Protein AF-A0A1X7SZK0-F1 (afdb_monomer)

Structure (mmCIF, N/CA/C/O backbone):
data_AF-A0A1X7SZK0-F1
#
_entry.id   AF-A0A1X7SZK0-F1
#
loop_
_atom_site.group_PDB
_atom_site.id
_atom_site.type_symbol
_atom_site.label_atom_id
_atom_site.label_alt_id
_atom_site.label_comp_id
_atom_site.label_asym_id
_atom_site.label_entity_id
_atom_site.label_seq_id
_atom_site.pdbx_PDB_ins_code
_atom_site.Cartn_x
_atom_site.Cartn_y
_atom_site.Cartn_z
_atom_site.occupancy
_atom_site.B_iso_or_equiv
_atom_site.auth_seq_id
_atom_site.auth_comp_id
_atom_site.auth_asym_id
_atom_site.auth_atom_id
_atom_site.pdbx_PDB_model_num
ATOM 1 N N . MET A 1 1 ? 39.612 -9.000 -29.565 1.00 43.84 1 MET A N 1
ATOM 2 C CA . MET A 1 1 ? 38.252 -8.490 -29.862 1.00 43.84 1 MET A CA 1
ATOM 3 C C . MET A 1 1 ? 37.225 -8.809 -28.772 1.00 43.84 1 MET A C 1
ATOM 5 O O . MET A 1 1 ? 36.472 -7.911 -28.430 1.00 43.84 1 MET A O 1
ATOM 9 N N . ASN A 1 2 ? 37.227 -9.992 -28.139 1.00 42.56 2 ASN A N 1
ATOM 10 C CA . ASN A 1 2 ? 36.187 -10.359 -27.153 1.00 42.56 2 ASN A CA 1
ATOM 11 C C . ASN A 1 2 ? 36.147 -9.523 -25.854 1.00 42.56 2 ASN A C 1
ATOM 13 O O . ASN A 1 2 ? 35.066 -9.310 -25.315 1.00 42.56 2 ASN A O 1
ATOM 17 N N . ASN A 1 3 ? 37.269 -8.968 -25.380 1.00 38.50 3 ASN A N 1
ATOM 18 C CA . ASN A 1 3 ? 37.259 -8.130 -24.168 1.00 38.50 3 ASN A CA 1
ATOM 19 C C . ASN A 1 3 ? 36.761 -6.692 -24.410 1.00 38.50 3 ASN A C 1
ATOM 21 O O . ASN A 1 3 ? 36.235 -6.075 -23.490 1.00 38.50 3 ASN A O 1
ATOM 25 N N . ILE A 1 4 ? 36.859 -6.174 -25.640 1.00 41.62 4 ILE A N 1
ATOM 26 C CA . ILE A 1 4 ? 36.354 -4.833 -25.991 1.00 41.62 4 ILE A CA 1
ATOM 27 C C . ILE A 1 4 ? 34.830 -4.857 -26.136 1.00 41.62 4 ILE A C 1
ATOM 29 O O . ILE A 1 4 ? 34.168 -3.949 -25.647 1.00 41.62 4 ILE A O 1
ATOM 33 N N . VAL A 1 5 ? 34.261 -5.931 -26.696 1.00 46.47 5 VAL A N 1
ATOM 34 C CA . VAL A 1 5 ? 32.801 -6.114 -26.786 1.00 46.47 5 VAL A CA 1
ATOM 35 C C . VAL A 1 5 ? 32.176 -6.211 -25.388 1.00 46.47 5 VAL A C 1
ATOM 37 O O . VAL A 1 5 ? 31.172 -5.564 -25.120 1.00 46.47 5 VAL A O 1
ATOM 40 N N . ILE A 1 6 ? 32.804 -6.926 -24.449 1.00 46.25 6 ILE A N 1
ATOM 41 C CA . ILE A 1 6 ? 32.294 -7.067 -23.071 1.00 46.25 6 ILE A CA 1
ATOM 42 C C . ILE A 1 6 ? 32.422 -5.760 -22.263 1.00 46.25 6 ILE A C 1
ATOM 44 O O . ILE A 1 6 ? 31.526 -5.424 -21.485 1.00 46.25 6 ILE A O 1
ATOM 48 N N . ILE A 1 7 ? 33.503 -4.992 -22.454 1.00 46.44 7 ILE A N 1
ATOM 49 C CA . ILE A 1 7 ? 33.676 -3.680 -21.807 1.00 46.44 7 ILE A CA 1
ATOM 50 C C . ILE A 1 7 ? 32.723 -2.639 -22.420 1.00 46.44 7 ILE A C 1
ATOM 52 O O . ILE A 1 7 ? 32.120 -1.864 -21.675 1.00 46.44 7 ILE A O 1
ATOM 56 N N . MET A 1 8 ? 32.494 -2.673 -23.739 1.00 48.16 8 MET A N 1
ATOM 57 C CA . MET A 1 8 ? 31.491 -1.826 -24.390 1.00 48.16 8 MET A CA 1
ATOM 58 C C . MET A 1 8 ? 30.078 -2.164 -23.939 1.00 48.16 8 MET A C 1
ATOM 60 O O . MET A 1 8 ? 29.334 -1.235 -23.682 1.00 48.16 8 MET A O 1
ATOM 64 N N . VAL A 1 9 ? 29.712 -3.433 -23.737 1.00 50.28 9 VAL A N 1
ATOM 65 C CA . VAL A 1 9 ? 28.389 -3.807 -23.200 1.00 50.28 9 VAL A CA 1
ATOM 66 C C . VAL A 1 9 ? 28.150 -3.181 -21.817 1.00 50.28 9 VAL A C 1
ATOM 68 O O . VAL A 1 9 ? 27.047 -2.732 -21.532 1.00 50.28 9 VAL A O 1
ATOM 71 N N . ARG A 1 10 ? 29.174 -3.037 -20.963 1.00 50.94 10 ARG A N 1
ATOM 72 C CA . ARG A 1 10 ? 29.026 -2.337 -19.670 1.00 50.94 10 ARG A CA 1
ATOM 73 C C . ARG A 1 10 ? 28.923 -0.810 -19.790 1.00 50.94 10 ARG A C 1
ATOM 75 O O . ARG A 1 10 ? 28.189 -0.211 -19.010 1.00 50.94 10 ARG A O 1
ATOM 82 N N . LEU A 1 11 ? 29.611 -0.185 -20.748 1.00 49.78 11 LEU A N 1
ATOM 83 C CA . LEU A 1 11 ? 29.488 1.256 -21.034 1.00 49.78 11 LEU A CA 1
ATOM 84 C C . LEU A 1 11 ? 28.190 1.606 -21.791 1.00 49.78 11 LEU A C 1
ATOM 86 O O . LEU A 1 11 ? 27.591 2.649 -21.538 1.00 49.78 11 LEU A O 1
ATOM 90 N N . PHE A 1 12 ? 27.717 0.699 -22.647 1.00 56.84 12 PHE A N 1
ATOM 91 C CA . PHE A 1 12 ? 26.496 0.772 -23.458 1.00 56.84 12 PHE A CA 1
ATOM 92 C C . PHE A 1 12 ? 25.252 1.033 -22.605 1.00 56.84 12 PHE A C 1
ATOM 94 O O . PHE A 1 12 ? 24.407 1.837 -22.981 1.00 56.84 12 PHE A O 1
ATOM 101 N N . PHE A 1 13 ? 25.169 0.425 -21.417 1.00 57.31 13 PHE A N 1
ATOM 102 C CA . PHE A 1 13 ? 24.015 0.575 -20.524 1.00 57.31 13 PHE A CA 1
ATOM 103 C C . PHE A 1 13 ? 24.055 1.832 -19.640 1.00 57.31 13 PHE A C 1
ATOM 105 O O . PHE A 1 13 ? 23.016 2.257 -19.136 1.00 57.31 13 PHE A O 1
ATOM 112 N N . ILE A 1 14 ? 25.227 2.458 -19.471 1.00 54.12 14 ILE A N 1
ATOM 113 C CA . I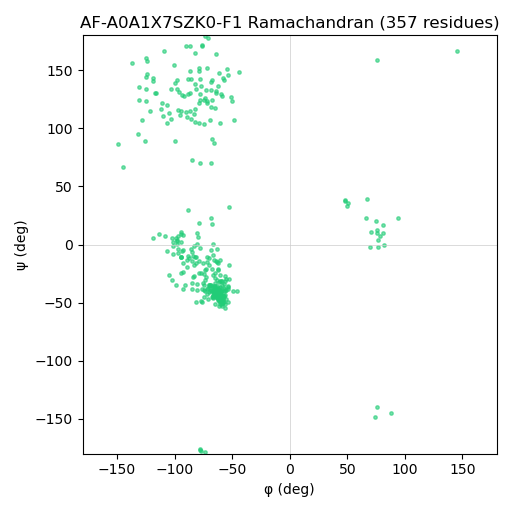LE A 1 14 ? 25.381 3.716 -18.716 1.00 54.12 14 ILE A CA 1
ATOM 114 C C . ILE A 1 14 ? 25.046 4.931 -19.602 1.00 54.12 14 ILE A C 1
ATOM 116 O O . ILE A 1 14 ? 24.571 5.944 -19.094 1.00 54.12 14 ILE A O 1
ATOM 120 N N . LEU A 1 15 ? 25.214 4.812 -20.925 1.00 55.25 15 LEU A N 1
ATOM 121 C CA . LEU A 1 15 ? 25.072 5.905 -21.899 1.00 55.25 15 LEU A CA 1
ATOM 122 C C . LEU A 1 15 ? 23.684 6.019 -22.561 1.00 55.25 15 LEU A C 1
ATOM 124 O O . LEU A 1 15 ? 23.517 6.802 -23.492 1.00 55.25 15 LEU A O 1
ATOM 128 N N . LEU A 1 16 ? 22.663 5.298 -22.080 1.00 62.22 16 LEU A N 1
ATOM 129 C CA . LEU A 1 16 ? 21.306 5.262 -22.668 1.00 62.22 16 LEU A CA 1
ATOM 130 C C . LEU A 1 16 ? 20.498 6.575 -22.567 1.00 62.22 16 LEU A C 1
ATOM 132 O O . LEU A 1 16 ? 19.278 6.564 -22.724 1.00 62.22 16 LEU A O 1
ATOM 136 N N . LEU A 1 17 ? 21.157 7.704 -22.312 1.00 61.31 17 LEU A N 1
ATOM 137 C CA . LEU A 1 17 ? 20.557 9.037 -22.331 1.00 61.31 17 LEU A CA 1
ATOM 138 C C . LEU A 1 17 ? 20.617 9.697 -23.720 1.00 61.31 17 LEU A C 1
ATOM 140 O O . LEU A 1 17 ? 19.905 10.671 -23.934 1.00 61.31 17 LEU A O 1
ATOM 144 N N . ASP A 1 18 ? 21.412 9.172 -24.665 1.00 77.88 18 ASP A N 1
ATOM 145 C CA . ASP A 1 18 ? 21.551 9.754 -26.008 1.00 77.88 18 ASP A CA 1
ATOM 146 C C . ASP A 1 18 ? 21.159 8.767 -27.123 1.00 77.88 18 ASP A C 1
ATOM 148 O O . ASP A 1 18 ? 21.811 7.747 -27.369 1.00 77.88 18 ASP A O 1
ATOM 152 N N . THR A 1 19 ? 20.092 9.110 -27.845 1.00 82.12 19 THR A N 1
ATOM 153 C CA . THR A 1 19 ? 19.578 8.354 -28.992 1.00 82.12 19 THR A CA 1
ATOM 154 C C . THR A 1 19 ? 20.593 8.246 -30.133 1.00 82.12 19 THR A C 1
ATOM 156 O O . THR A 1 19 ? 20.612 7.232 -30.830 1.00 82.12 19 THR A O 1
ATOM 159 N N . ASN A 1 20 ? 21.456 9.246 -30.334 1.00 84.50 20 ASN A N 1
ATOM 160 C CA . ASN A 1 20 ? 22.466 9.230 -31.394 1.00 84.50 20 ASN A CA 1
ATOM 161 C C . ASN A 1 20 ? 23.561 8.206 -31.107 1.00 84.50 20 ASN A C 1
ATOM 163 O O . ASN A 1 20 ? 23.958 7.466 -32.005 1.00 84.50 20 ASN A O 1
ATOM 167 N N . VAL A 1 21 ? 23.987 8.107 -29.846 1.00 81.69 21 VAL A N 1
ATOM 168 C CA . VAL A 1 21 ? 24.950 7.088 -29.409 1.00 81.69 21 VAL A CA 1
ATOM 169 C C . VAL A 1 21 ? 24.366 5.694 -29.623 1.00 81.69 21 VAL A C 1
ATOM 171 O O . VAL A 1 21 ? 25.022 4.834 -30.206 1.00 81.69 21 VAL A O 1
ATOM 174 N N . VAL A 1 22 ? 23.106 5.476 -29.235 1.00 80.88 22 VAL A N 1
ATOM 175 C CA . VAL A 1 22 ? 22.431 4.186 -29.452 1.00 80.88 22 VAL A CA 1
ATOM 176 C C . VAL A 1 22 ? 22.326 3.849 -30.943 1.00 80.88 22 VAL A C 1
ATOM 178 O O . VAL A 1 22 ? 22.648 2.729 -31.335 1.00 80.88 22 VAL A O 1
ATOM 181 N N . LYS A 1 23 ? 21.935 4.809 -31.792 1.00 84.62 23 LYS A N 1
ATOM 182 C CA . LYS A 1 23 ? 21.874 4.627 -33.253 1.00 84.62 23 LYS A CA 1
ATOM 183 C C . LYS A 1 23 ? 23.231 4.257 -33.845 1.00 84.62 23 LYS A C 1
ATOM 185 O O . LYS A 1 23 ? 23.304 3.296 -34.603 1.00 84.62 23 LYS A O 1
ATOM 190 N N . TYR A 1 24 ? 24.286 4.979 -33.474 1.00 82.88 24 TYR A N 1
ATOM 191 C CA . TYR A 1 24 ? 25.647 4.720 -33.942 1.00 82.88 24 TYR A CA 1
ATOM 192 C C . TYR A 1 24 ? 26.113 3.310 -33.559 1.00 82.88 24 TYR A C 1
ATOM 194 O O . TYR A 1 24 ? 26.588 2.555 -34.400 1.00 82.88 24 TYR A O 1
ATOM 202 N N . LEU A 1 25 ? 25.904 2.905 -32.304 1.00 78.50 25 LEU A N 1
ATOM 203 C CA . LEU A 1 25 ? 26.327 1.585 -31.826 1.00 78.50 25 LEU A CA 1
ATOM 204 C C . LEU A 1 25 ? 25.588 0.436 -32.526 1.00 78.50 25 LEU A C 1
ATOM 206 O O . LEU A 1 25 ? 26.167 -0.628 -32.749 1.00 78.50 25 LEU A O 1
ATOM 210 N N . ILE A 1 26 ? 24.322 0.643 -32.885 1.00 80.38 26 ILE A N 1
ATOM 211 C CA . ILE A 1 26 ? 23.526 -0.366 -33.589 1.00 80.38 26 ILE A CA 1
ATOM 212 C C . ILE A 1 26 ? 23.906 -0.424 -35.071 1.00 80.38 26 ILE A C 1
ATOM 214 O O . ILE A 1 26 ? 24.159 -1.512 -35.578 1.00 80.38 26 ILE A O 1
ATOM 218 N N . ASN A 1 27 ? 23.971 0.727 -35.743 1.00 83.00 27 ASN A N 1
ATOM 219 C CA . ASN A 1 27 ? 24.100 0.790 -37.200 1.00 83.00 27 ASN A CA 1
ATOM 220 C C . ASN A 1 27 ? 25.555 0.692 -37.678 1.00 83.00 27 ASN A C 1
ATOM 222 O O . ASN A 1 27 ? 25.818 0.044 -38.683 1.00 83.00 27 ASN A O 1
ATOM 226 N N . GLU A 1 28 ? 26.495 1.311 -36.959 1.00 84.06 28 GLU A N 1
ATOM 227 C CA . GLU A 1 28 ? 27.907 1.382 -37.363 1.00 84.06 28 GLU A CA 1
ATOM 228 C C . GLU A 1 28 ? 28.760 0.322 -36.654 1.00 84.06 28 GLU A C 1
ATOM 230 O O . GLU A 1 28 ? 29.701 -0.219 -37.230 1.00 84.06 28 GLU A O 1
ATOM 235 N N . CYS A 1 29 ? 28.447 -0.002 -35.392 1.00 78.44 29 CYS A N 1
ATOM 236 C CA . CYS A 1 29 ? 29.220 -0.974 -34.606 1.00 78.44 29 CYS A CA 1
ATOM 237 C C . CYS A 1 29 ? 28.619 -2.391 -34.579 1.00 78.44 29 CYS A C 1
ATOM 239 O O . CYS A 1 29 ? 29.195 -3.261 -33.924 1.00 78.44 29 CYS A O 1
ATOM 241 N N . ASN A 1 30 ? 27.482 -2.640 -35.244 1.00 76.75 30 ASN A N 1
ATOM 242 C CA . ASN A 1 30 ? 26.781 -3.935 -35.275 1.00 76.75 30 ASN A CA 1
ATOM 243 C C . ASN A 1 30 ? 26.587 -4.577 -33.884 1.00 76.75 30 ASN A C 1
ATOM 245 O O . ASN A 1 30 ? 26.721 -5.792 -33.706 1.00 76.75 30 ASN A O 1
ATOM 249 N N . CYS A 1 31 ? 26.301 -3.762 -32.864 1.00 75.31 31 CYS A N 1
ATOM 250 C CA . CYS A 1 31 ? 26.103 -4.253 -31.502 1.00 75.31 31 CYS A CA 1
ATOM 251 C C . CYS A 1 31 ? 24.814 -5.085 -31.383 1.00 75.31 31 CYS A C 1
ATOM 253 O O . CYS A 1 31 ? 23.739 -4.660 -31.807 1.00 75.31 31 CYS A O 1
ATOM 255 N N . ASN A 1 32 ? 24.897 -6.256 -30.740 1.00 76.81 32 ASN A N 1
ATOM 256 C CA . ASN A 1 32 ? 23.732 -7.116 -30.526 1.00 76.81 32 ASN A CA 1
ATOM 257 C C . ASN A 1 32 ? 22.812 -6.557 -29.425 1.00 76.81 32 ASN A C 1
ATOM 259 O O . ASN A 1 32 ? 23.063 -6.720 -28.226 1.00 76.81 32 ASN A O 1
ATOM 263 N N . ILE A 1 33 ? 21.700 -5.961 -29.853 1.00 77.69 33 ILE A N 1
ATOM 264 C CA . ILE A 1 33 ? 20.679 -5.361 -28.986 1.00 77.69 33 ILE A CA 1
ATOM 265 C C . ILE A 1 33 ? 19.864 -6.381 -28.179 1.00 77.69 33 ILE A C 1
ATOM 267 O O . ILE A 1 33 ? 19.234 -6.005 -27.192 1.00 77.69 33 ILE A O 1
ATOM 271 N N . MET A 1 34 ? 19.870 -7.661 -28.562 1.00 78.56 34 MET A N 1
ATOM 272 C CA . MET A 1 34 ? 19.104 -8.726 -27.894 1.00 78.56 34 MET A CA 1
ATOM 273 C C . MET A 1 34 ? 19.823 -9.300 -26.666 1.00 78.56 34 MET A C 1
ATOM 275 O O . MET A 1 34 ? 19.306 -10.190 -25.994 1.00 78.56 34 MET A O 1
ATOM 279 N N . THR A 1 35 ? 21.026 -8.808 -26.365 1.00 81.12 35 THR A N 1
ATOM 280 C CA . THR A 1 35 ? 21.772 -9.214 -25.174 1.00 81.12 35 THR A CA 1
ATOM 281 C C . THR A 1 35 ? 21.140 -8.656 -23.896 1.00 81.12 35 THR A C 1
ATOM 283 O O . THR A 1 35 ? 20.499 -7.602 -23.891 1.00 81.12 35 THR A O 1
ATOM 286 N N . CYS A 1 36 ? 21.327 -9.378 -22.792 1.00 84.88 36 CYS A N 1
ATOM 287 C CA . CYS A 1 36 ? 20.921 -8.946 -21.461 1.00 84.88 36 CYS A CA 1
ATOM 288 C C . CYS A 1 36 ? 22.109 -8.952 -20.493 1.00 84.88 36 CYS A C 1
ATOM 290 O O . CYS A 1 36 ? 23.120 -9.622 -20.722 1.00 84.88 36 CYS A O 1
ATOM 292 N N . ASP A 1 37 ? 22.000 -8.172 -19.418 1.00 84.25 37 ASP A N 1
ATOM 293 C CA . ASP A 1 37 ? 22.976 -8.189 -18.330 1.00 84.25 37 ASP A CA 1
ATOM 294 C C . ASP A 1 37 ? 22.850 -9.466 -17.465 1.00 84.25 37 ASP A C 1
ATOM 296 O O . ASP A 1 37 ? 21.978 -10.313 -17.659 1.00 84.25 37 ASP A O 1
ATOM 300 N N . LYS A 1 38 ? 23.699 -9.593 -16.437 1.00 87.62 38 LYS A N 1
ATOM 301 C CA . LYS A 1 38 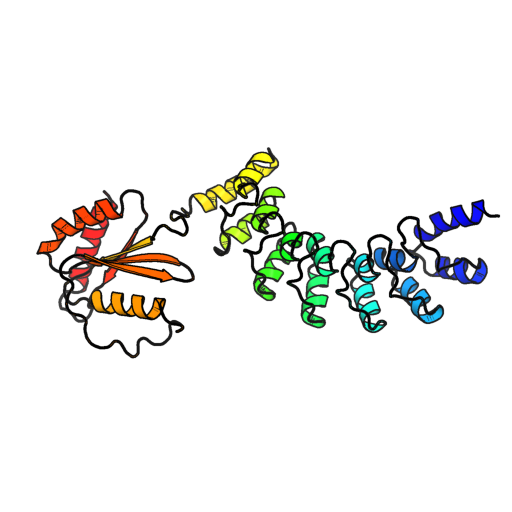? 23.647 -10.714 -15.473 1.00 87.62 38 LYS A CA 1
ATOM 302 C C . LYS A 1 38 ? 22.331 -10.819 -14.680 1.00 87.62 38 LYS A C 1
ATOM 304 O O . LYS A 1 38 ? 22.103 -11.822 -14.010 1.00 87.62 38 LYS A O 1
ATOM 309 N N . TYR A 1 39 ? 21.496 -9.785 -14.711 1.00 88.25 39 TYR A N 1
ATOM 310 C CA . TYR A 1 39 ? 20.187 -9.733 -14.069 1.00 88.25 39 TYR A CA 1
ATOM 311 C C . TYR A 1 39 ? 19.045 -9.945 -15.077 1.00 88.25 39 TYR A C 1
ATOM 313 O O . TYR A 1 39 ? 17.880 -9.845 -14.697 1.00 88.25 39 TYR A O 1
ATOM 321 N N . GLY A 1 40 ? 19.351 -10.248 -16.343 1.00 90.44 40 GLY A N 1
ATOM 322 C CA . GLY A 1 40 ? 18.367 -10.423 -17.409 1.00 90.44 40 GLY A CA 1
ATOM 323 C C . GLY A 1 40 ? 17.776 -9.108 -17.928 1.00 90.44 40 GLY A C 1
ATOM 324 O O . GLY A 1 40 ? 16.808 -9.133 -18.682 1.00 90.44 40 GLY A O 1
ATOM 325 N N . ASN A 1 41 ? 18.318 -7.948 -17.545 1.00 89.12 41 ASN A N 1
ATOM 326 C CA . ASN A 1 41 ? 17.864 -6.664 -18.070 1.00 89.12 41 ASN A CA 1
ATOM 327 C C . ASN A 1 41 ? 18.363 -6.482 -19.502 1.00 89.12 41 ASN A C 1
ATOM 329 O O . ASN A 1 41 ? 19.563 -6.526 -19.774 1.00 89.12 41 ASN A O 1
ATOM 333 N N . THR A 1 42 ? 17.425 -6.234 -20.408 1.00 89.12 42 THR A N 1
ATOM 334 C CA . THR A 1 42 ? 17.698 -5.842 -21.795 1.00 89.12 42 THR A CA 1
ATOM 335 C C . THR A 1 42 ? 17.870 -4.327 -21.916 1.00 89.12 42 THR A C 1
ATOM 337 O O . THR A 1 42 ? 17.537 -3.575 -20.995 1.00 89.12 42 THR A O 1
ATOM 340 N N . ILE A 1 43 ? 18.301 -3.847 -23.087 1.00 86.38 43 ILE A N 1
ATOM 341 C CA . ILE A 1 43 ? 18.349 -2.407 -23.388 1.00 86.38 43 ILE A CA 1
ATOM 342 C C . ILE A 1 43 ? 17.001 -1.700 -23.149 1.00 86.38 43 ILE A C 1
ATOM 344 O O . ILE A 1 43 ? 16.990 -0.585 -22.628 1.00 86.38 43 ILE A O 1
ATOM 348 N N . LEU A 1 44 ? 15.867 -2.352 -23.444 1.00 89.81 44 LEU A N 1
ATOM 349 C CA . LEU A 1 44 ? 14.542 -1.775 -23.196 1.00 89.81 44 LEU A CA 1
ATOM 350 C C . LEU A 1 44 ? 14.266 -1.566 -21.704 1.00 89.81 44 LEU A C 1
ATOM 352 O O . LEU A 1 44 ? 13.678 -0.549 -21.347 1.00 89.81 44 LEU A O 1
ATOM 356 N N . HIS A 1 45 ? 14.712 -2.474 -20.827 1.00 91.38 45 HIS A N 1
ATOM 357 C CA . HIS A 1 45 ? 14.535 -2.303 -19.381 1.00 91.38 45 HIS A CA 1
ATOM 358 C C . HIS A 1 45 ? 15.262 -1.050 -18.896 1.00 91.38 45 HIS A C 1
ATOM 360 O O . HIS A 1 45 ? 14.721 -0.280 -18.102 1.00 91.38 45 HIS A O 1
ATOM 366 N N . TYR A 1 46 ? 16.477 -0.821 -19.393 1.00 88.88 46 TYR A N 1
ATOM 367 C CA . TYR A 1 46 ? 17.248 0.354 -19.021 1.00 88.88 46 TYR A CA 1
ATOM 368 C C . TYR A 1 46 ? 16.679 1.638 -19.619 1.00 88.88 46 TYR A C 1
ATOM 370 O O . TYR A 1 46 ? 16.500 2.601 -18.876 1.00 88.88 46 TYR A O 1
ATOM 378 N N . ALA A 1 47 ? 16.347 1.647 -20.912 1.00 90.50 47 ALA A N 1
ATOM 379 C CA . ALA A 1 47 ? 15.734 2.802 -21.566 1.00 90.50 47 ALA A CA 1
ATOM 380 C C . ALA A 1 47 ? 14.438 3.217 -20.850 1.00 90.50 47 ALA A C 1
ATOM 382 O O . ALA A 1 47 ? 14.269 4.389 -20.519 1.00 90.50 47 ALA A O 1
ATOM 383 N N . ALA A 1 48 ? 13.597 2.244 -20.486 1.00 92.81 48 ALA A N 1
ATOM 384 C CA . ALA A 1 48 ? 12.410 2.472 -19.672 1.00 92.81 48 ALA A CA 1
ATOM 385 C C . ALA A 1 48 ? 12.747 3.039 -18.288 1.00 92.81 48 ALA A C 1
ATOM 387 O O . ALA A 1 48 ? 12.141 4.017 -17.872 1.00 92.81 48 ALA A O 1
ATOM 388 N N . SER A 1 49 ? 13.754 2.495 -17.595 1.00 92.56 49 SER A N 1
ATOM 389 C CA . SER A 1 49 ? 14.176 2.989 -16.272 1.00 92.56 49 SER A CA 1
ATOM 390 C C . SER A 1 49 ? 14.751 4.408 -16.277 1.00 92.56 49 SER A C 1
ATOM 392 O O . SER A 1 49 ? 14.723 5.098 -15.254 1.00 92.56 49 SER A O 1
ATOM 394 N N . LYS A 1 50 ? 15.283 4.846 -17.421 1.00 90.75 50 LYS A N 1
ATOM 395 C CA . LYS A 1 50 ? 15.854 6.180 -17.626 1.00 90.75 50 LYS A CA 1
ATOM 396 C C . LYS A 1 50 ? 14.863 7.178 -18.217 1.00 90.75 50 LYS A C 1
ATOM 398 O O . LYS A 1 50 ? 15.172 8.362 -18.203 1.00 90.75 50 LYS A O 1
ATOM 403 N N . GLY A 1 51 ? 13.698 6.723 -18.677 1.00 92.56 51 GLY A N 1
ATOM 404 C CA . GLY A 1 51 ? 12.719 7.585 -19.339 1.00 92.56 51 GLY A CA 1
ATOM 405 C C . GLY A 1 51 ? 13.122 7.954 -20.766 1.00 92.56 51 GLY A C 1
ATOM 406 O O . GLY A 1 51 ? 12.641 8.939 -21.311 1.00 92.56 51 GLY A O 1
ATOM 407 N N . SER A 1 52 ? 14.024 7.187 -21.385 1.00 92.00 52 SER A N 1
ATOM 408 C CA . SER A 1 52 ? 14.554 7.472 -22.721 1.00 92.00 52 SER A CA 1
ATOM 409 C C . SER A 1 52 ? 13.549 7.064 -23.803 1.00 92.00 52 SER A C 1
ATOM 411 O O . SER A 1 52 ? 13.755 6.088 -24.532 1.00 92.00 52 SER A O 1
ATOM 413 N N . LEU A 1 53 ? 12.439 7.799 -23.900 1.00 93.38 53 LEU A N 1
ATOM 414 C CA . LEU A 1 53 ? 11.328 7.498 -24.804 1.00 93.38 53 LEU A CA 1
ATOM 415 C C . LEU A 1 53 ? 11.768 7.422 -26.274 1.00 93.38 53 LEU A C 1
ATOM 417 O O . LEU A 1 53 ? 11.309 6.546 -27.006 1.00 93.38 53 LEU A O 1
ATOM 421 N N . ASP A 1 54 ? 12.686 8.285 -26.705 1.00 92.50 54 ASP A N 1
ATOM 422 C CA . ASP A 1 54 ? 13.192 8.288 -28.083 1.00 92.50 54 ASP A CA 1
ATOM 423 C C . ASP A 1 54 ? 13.996 7.028 -28.416 1.00 92.50 54 ASP A C 1
ATOM 425 O O . ASP A 1 54 ? 13.826 6.444 -29.488 1.00 92.50 54 ASP A O 1
ATOM 429 N N . VAL A 1 55 ? 14.810 6.552 -27.469 1.00 89.56 55 VAL A N 1
ATOM 430 C CA . VAL A 1 55 ? 15.524 5.275 -27.593 1.00 89.56 55 VAL A CA 1
ATOM 431 C C . VAL A 1 55 ? 14.523 4.123 -27.673 1.00 89.56 55 VAL A C 1
ATOM 433 O O . VAL A 1 55 ? 14.660 3.248 -28.524 1.00 89.56 55 VAL A O 1
ATOM 436 N N . MET A 1 56 ? 13.480 4.135 -26.839 1.00 91.25 56 MET A N 1
ATOM 437 C CA . MET A 1 56 ? 12.443 3.101 -26.882 1.00 91.25 56 MET A CA 1
ATOM 438 C C . MET A 1 56 ? 11.678 3.094 -28.203 1.00 91.25 56 MET A C 1
ATOM 440 O O . MET A 1 56 ? 11.495 2.028 -28.786 1.00 91.25 56 MET A O 1
ATOM 444 N N . LYS A 1 57 ? 11.281 4.267 -28.710 1.00 92.69 57 LYS A N 1
ATOM 445 C CA . LYS A 1 57 ? 10.653 4.411 -30.030 1.00 92.69 57 LYS A CA 1
ATOM 446 C C . LYS A 1 57 ? 11.550 3.875 -31.133 1.00 92.69 57 LYS A C 1
ATOM 448 O O . LYS A 1 57 ? 11.084 3.121 -31.980 1.00 92.69 57 LYS A O 1
ATOM 453 N N . TYR A 1 58 ? 12.835 4.223 -31.104 1.00 90.62 58 TYR A N 1
ATOM 454 C CA . TYR A 1 58 ? 13.796 3.740 -32.087 1.00 90.62 58 TYR A CA 1
ATOM 455 C C . TYR A 1 58 ? 13.895 2.208 -32.075 1.00 90.62 58 TYR A C 1
ATOM 457 O O . TYR A 1 58 ? 13.765 1.584 -33.127 1.00 90.62 58 TYR A O 1
ATOM 465 N N . LEU A 1 59 ? 14.046 1.596 -30.898 1.00 89.00 59 LEU A N 1
ATOM 466 C CA . LEU A 1 59 ? 14.175 0.142 -30.752 1.00 89.00 59 LEU A CA 1
ATOM 467 C C . LEU A 1 59 ? 12.891 -0.610 -31.135 1.00 89.00 59 LEU A C 1
ATOM 469 O O . LEU A 1 59 ? 12.954 -1.609 -31.845 1.00 89.00 59 LEU A O 1
ATOM 473 N N . ILE A 1 60 ? 11.726 -0.136 -30.695 1.00 91.19 60 ILE A N 1
ATOM 474 C CA . ILE A 1 60 ? 10.449 -0.827 -30.922 1.00 91.19 60 ILE A CA 1
ATOM 475 C C . ILE A 1 60 ? 9.988 -0.663 -32.374 1.00 91.19 60 ILE A C 1
ATOM 477 O O . ILE A 1 60 ? 9.623 -1.648 -33.008 1.00 91.19 60 ILE A O 1
ATOM 481 N N . ASN A 1 61 ? 10.054 0.551 -32.927 1.00 91.50 61 ASN A N 1
ATOM 482 C CA . ASN A 1 61 ? 9.477 0.827 -34.245 1.00 91.50 61 ASN A CA 1
ATOM 483 C C . ASN A 1 61 ? 10.422 0.469 -35.393 1.00 91.50 61 ASN A C 1
ATOM 485 O O . ASN A 1 61 ? 9.954 0.071 -36.453 1.00 91.50 61 ASN A O 1
ATOM 489 N N . THR A 1 62 ? 11.736 0.617 -35.195 1.00 89.62 62 THR A N 1
ATOM 490 C CA . THR A 1 62 ? 12.727 0.373 -36.261 1.00 89.62 62 THR A CA 1
ATOM 491 C C . THR A 1 62 ? 13.246 -1.059 -36.233 1.00 89.62 62 THR A C 1
ATOM 493 O O . THR A 1 62 ? 13.466 -1.651 -37.281 1.00 89.62 62 THR A O 1
ATOM 496 N N . HIS A 1 63 ? 13.446 -1.618 -35.035 1.00 86.00 63 HIS A N 1
ATOM 497 C CA . HIS A 1 63 ? 14.055 -2.943 -34.854 1.00 86.00 63 HIS A CA 1
ATOM 498 C C . HIS A 1 63 ? 13.055 -4.009 -34.392 1.00 86.00 63 HIS A C 1
ATOM 500 O O . HIS A 1 63 ? 13.467 -5.116 -34.055 1.00 86.00 63 HIS A O 1
ATOM 506 N N . HIS A 1 64 ? 11.756 -3.683 -34.350 1.00 86.56 64 HIS A N 1
ATOM 507 C CA . HIS A 1 64 ? 10.672 -4.583 -33.929 1.00 86.56 64 HIS A CA 1
ATOM 508 C C . HIS A 1 64 ? 10.968 -5.313 -32.609 1.00 86.56 64 HIS A C 1
ATOM 510 O O . HIS A 1 64 ? 10.653 -6.492 -32.437 1.00 86.56 64 HIS A O 1
ATOM 516 N N . TYR A 1 65 ? 11.621 -4.614 -31.675 1.00 87.00 65 TYR A N 1
ATOM 517 C CA . TYR A 1 65 ? 12.091 -5.217 -30.436 1.00 87.00 65 TYR A CA 1
ATOM 518 C C . TYR A 1 65 ? 10.914 -5.712 -29.590 1.00 87.00 65 TYR A C 1
ATOM 520 O O . TYR A 1 65 ? 9.972 -4.967 -29.315 1.00 87.00 65 TYR A O 1
ATOM 528 N N . ASN A 1 66 ? 10.992 -6.958 -29.124 1.00 88.19 66 ASN A N 1
ATOM 529 C CA . ASN A 1 66 ? 9.945 -7.553 -28.304 1.00 88.19 66 ASN A CA 1
ATOM 530 C C . ASN A 1 66 ? 9.811 -6.837 -26.945 1.00 88.19 66 ASN A C 1
ATOM 532 O O . ASN A 1 66 ? 10.723 -6.867 -26.120 1.00 88.19 66 ASN A O 1
ATOM 536 N N . VAL A 1 67 ? 8.647 -6.242 -26.689 1.00 89.75 67 VAL A N 1
ATOM 537 C CA . VAL A 1 67 ? 8.329 -5.552 -25.426 1.00 89.75 67 VAL A CA 1
ATOM 538 C C . VAL A 1 67 ? 7.879 -6.497 -24.304 1.00 89.75 67 VAL A C 1
ATOM 540 O O . VAL A 1 67 ? 7.845 -6.084 -23.148 1.00 89.75 67 VAL A O 1
ATOM 543 N N . MET A 1 68 ? 7.607 -7.771 -24.618 1.00 90.38 68 MET A N 1
ATOM 544 C CA . MET A 1 68 ? 7.197 -8.816 -23.660 1.00 90.38 68 MET A CA 1
ATOM 545 C C . MET A 1 68 ? 8.363 -9.420 -22.877 1.00 90.38 68 MET A C 1
ATOM 547 O O . MET A 1 68 ? 8.198 -10.417 -22.175 1.00 90.38 68 MET A O 1
ATOM 551 N N . VAL A 1 69 ? 9.567 -8.873 -23.035 1.00 90.69 69 VAL A N 1
ATOM 552 C CA . VAL A 1 69 ? 10.750 -9.367 -22.335 1.00 90.69 69 VAL A CA 1
ATOM 553 C C . VAL A 1 69 ? 10.644 -9.099 -20.836 1.00 90.69 69 VAL A C 1
ATOM 555 O O . VAL A 1 69 ? 10.201 -8.035 -20.398 1.00 90.69 69 VAL A O 1
ATOM 558 N N . THR A 1 70 ? 11.108 -10.065 -20.051 1.00 95.00 70 THR A N 1
ATOM 559 C CA . THR A 1 70 ? 11.200 -9.968 -18.593 1.00 95.00 70 THR A CA 1
ATOM 560 C C . THR A 1 70 ? 12.618 -10.247 -18.136 1.00 95.00 70 THR A C 1
ATOM 562 O O . THR A 1 70 ? 13.272 -11.139 -18.678 1.00 95.00 70 THR A O 1
ATOM 565 N N . ASN A 1 71 ? 13.072 -9.546 -17.101 1.00 94.38 71 ASN A N 1
ATOM 566 C CA . ASN A 1 71 ? 14.365 -9.829 -16.485 1.00 94.38 71 ASN A CA 1
ATOM 567 C C . ASN A 1 71 ? 14.328 -11.060 -15.551 1.00 94.38 71 ASN A C 1
ATOM 569 O O . ASN A 1 71 ? 13.296 -11.716 -15.389 1.00 94.38 71 ASN A O 1
ATOM 573 N N . ASN A 1 72 ? 15.445 -11.370 -14.883 1.00 96.50 72 ASN A N 1
ATOM 574 C CA . ASN A 1 72 ? 15.560 -12.541 -14.001 1.00 96.50 72 ASN A CA 1
ATOM 575 C C . ASN A 1 72 ? 14.631 -12.491 -12.777 1.00 96.50 72 ASN A C 1
ATOM 577 O O . ASN A 1 72 ? 14.420 -13.519 -12.142 1.00 96.50 72 ASN A O 1
ATOM 581 N N . ASN A 1 73 ? 14.049 -11.335 -12.456 1.00 96.50 73 ASN A N 1
ATOM 582 C CA . ASN A 1 73 ? 13.048 -11.187 -11.399 1.00 96.50 73 ASN A CA 1
ATOM 583 C C . ASN A 1 73 ? 11.613 -11.218 -11.951 1.00 96.50 73 ASN A C 1
ATOM 585 O O . ASN A 1 73 ? 10.672 -10.955 -11.211 1.00 96.50 73 ASN A O 1
ATOM 589 N N . GLY A 1 74 ? 11.425 -11.523 -13.239 1.00 96.44 74 GLY A N 1
ATOM 590 C CA . GLY A 1 74 ? 10.123 -11.472 -13.909 1.00 96.44 74 GLY A CA 1
ATOM 591 C C . GLY A 1 74 ? 9.601 -10.052 -14.126 1.00 96.44 74 GLY A C 1
ATOM 592 O O . GLY A 1 74 ? 8.440 -9.887 -14.482 1.00 96.44 74 GLY A O 1
ATOM 593 N N . ARG A 1 75 ? 10.422 -9.015 -13.914 1.00 96.81 75 ARG A N 1
ATOM 594 C CA . ARG A 1 75 ? 9.984 -7.632 -14.121 1.00 96.81 75 ARG A CA 1
ATOM 595 C C . ARG A 1 75 ? 9.884 -7.363 -15.613 1.00 96.81 75 ARG A C 1
ATOM 597 O O . ARG A 1 75 ? 10.851 -7.580 -16.337 1.00 96.81 75 ARG A O 1
ATOM 604 N N . THR A 1 76 ? 8.721 -6.894 -16.040 1.00 95.81 76 THR A N 1
ATOM 605 C CA . THR A 1 76 ? 8.461 -6.393 -17.396 1.00 95.81 76 THR A CA 1
ATOM 606 C C . THR A 1 76 ? 9.048 -4.990 -17.596 1.00 95.81 76 THR A C 1
ATOM 608 O O . THR A 1 76 ? 9.426 -4.310 -16.635 1.00 95.81 76 THR A O 1
ATOM 611 N N . ILE A 1 77 ? 9.030 -4.501 -18.839 1.00 95.25 77 ILE A N 1
ATOM 612 C CA . ILE A 1 77 ? 9.401 -3.114 -19.163 1.00 95.25 77 ILE A CA 1
ATOM 613 C C . ILE A 1 77 ? 8.541 -2.094 -18.393 1.00 95.25 77 ILE A C 1
ATOM 615 O O . ILE A 1 77 ? 9.061 -1.061 -17.971 1.00 95.25 77 ILE A O 1
ATOM 619 N N . PHE A 1 78 ? 7.264 -2.399 -18.134 1.00 95.88 78 PHE A N 1
ATOM 620 C CA . PHE A 1 78 ? 6.367 -1.543 -17.349 1.00 95.88 78 PHE A CA 1
ATOM 621 C C . PHE A 1 78 ? 6.871 -1.299 -15.920 1.00 95.88 78 PHE A C 1
ATOM 623 O O . PHE A 1 78 ? 6.850 -0.160 -15.456 1.00 95.88 78 PHE A O 1
ATOM 630 N N . HIS A 1 79 ? 7.405 -2.321 -15.244 1.00 96.88 79 HIS A N 1
ATOM 631 C CA . HIS A 1 79 ? 7.988 -2.158 -13.905 1.00 96.88 79 HIS A CA 1
ATOM 632 C C . HIS A 1 79 ? 9.207 -1.230 -13.932 1.00 96.88 79 HIS A C 1
ATOM 634 O O . HIS A 1 79 ? 9.373 -0.379 -13.058 1.00 96.88 79 HIS A O 1
ATOM 640 N N . SER A 1 80 ? 10.057 -1.359 -14.956 1.00 95.12 80 SER A N 1
ATOM 641 C CA . SER A 1 80 ? 11.197 -0.458 -15.147 1.00 95.12 80 SER A CA 1
ATOM 642 C C . SER A 1 80 ? 10.755 0.974 -15.453 1.00 95.12 80 SER A C 1
ATOM 644 O O . SER A 1 80 ? 11.389 1.916 -14.989 1.00 95.12 80 SER A O 1
ATOM 646 N N . ALA A 1 81 ? 9.657 1.144 -16.190 1.00 96.19 81 ALA A N 1
ATOM 647 C CA . ALA A 1 81 ? 9.112 2.436 -16.595 1.00 96.19 81 ALA A CA 1
ATOM 648 C C . ALA A 1 81 ? 8.337 3.174 -15.493 1.00 96.19 81 ALA A C 1
ATOM 650 O O . ALA A 1 81 ? 7.894 4.288 -15.739 1.00 96.19 81 ALA A O 1
ATOM 651 N N . VAL A 1 82 ? 8.150 2.597 -14.298 1.00 96.94 82 VAL A N 1
ATOM 652 C CA . VAL A 1 82 ? 7.179 3.094 -13.301 1.00 96.94 82 VAL A CA 1
ATOM 653 C C . VAL A 1 82 ? 7.320 4.587 -12.959 1.00 96.94 82 VAL A C 1
ATOM 655 O O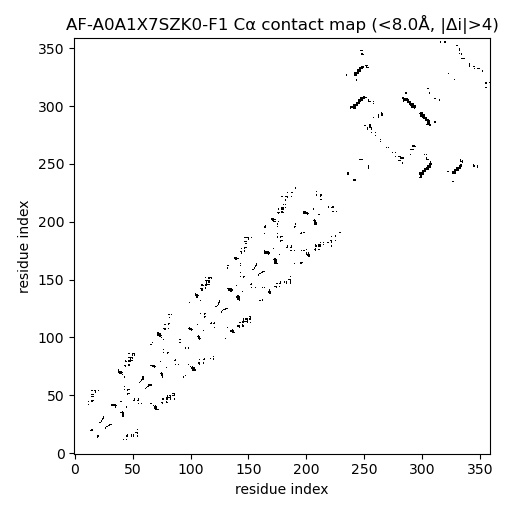 . VAL A 1 82 ? 6.328 5.236 -12.653 1.00 96.94 82 VAL A O 1
ATOM 658 N N . LYS A 1 83 ? 8.534 5.152 -13.048 1.00 96.19 83 LYS A N 1
ATOM 659 C CA . LYS A 1 83 ? 8.832 6.573 -12.780 1.00 96.19 83 LYS A CA 1
ATOM 660 C C . LYS A 1 83 ? 8.578 7.520 -13.964 1.00 96.19 83 LYS A C 1
ATOM 662 O O . LYS A 1 83 ? 8.635 8.729 -13.772 1.00 96.19 83 LYS A O 1
ATOM 667 N N . HIS A 1 84 ? 8.310 6.993 -15.157 1.00 96.12 84 HIS A N 1
ATOM 668 C CA . HIS A 1 84 ? 8.279 7.725 -16.428 1.00 96.12 84 HIS A CA 1
ATOM 669 C C . HIS A 1 84 ? 6.936 7.506 -17.131 1.00 96.12 84 HIS A C 1
ATOM 671 O O . HIS A 1 84 ? 6.738 6.559 -17.895 1.00 96.12 84 HIS A O 1
ATOM 677 N N . ILE A 1 85 ? 5.964 8.367 -16.818 1.00 94.75 85 ILE A N 1
ATOM 678 C CA . ILE A 1 85 ? 4.570 8.221 -17.269 1.00 94.75 85 ILE A CA 1
ATOM 679 C C . ILE A 1 85 ? 4.410 8.297 -18.794 1.00 94.75 85 ILE A C 1
ATOM 681 O O . ILE A 1 85 ? 3.514 7.673 -19.355 1.00 94.75 85 ILE A O 1
ATOM 685 N N . ASP A 1 86 ? 5.266 9.051 -19.473 1.00 95.12 86 ASP A N 1
ATOM 686 C CA . ASP A 1 86 ? 5.329 9.167 -20.928 1.00 95.12 86 ASP A CA 1
ATOM 687 C C . ASP A 1 86 ? 5.739 7.843 -21.587 1.00 95.12 86 ASP A C 1
ATOM 689 O O . ASP A 1 86 ? 5.112 7.417 -22.560 1.00 95.12 86 ASP A O 1
ATOM 693 N N . VAL A 1 87 ? 6.711 7.141 -20.999 1.00 95.06 87 VAL A N 1
ATOM 694 C CA . VAL A 1 87 ? 7.090 5.785 -21.403 1.00 95.06 87 VAL A CA 1
ATOM 695 C C . VAL A 1 87 ? 5.945 4.805 -21.166 1.00 95.06 87 VAL A C 1
ATOM 697 O O . VAL A 1 87 ? 5.632 4.020 -22.059 1.00 95.06 87 VAL A O 1
ATOM 700 N N . ILE A 1 88 ? 5.280 4.860 -20.006 1.00 95.44 88 ILE A N 1
ATOM 701 C CA . ILE A 1 88 ? 4.118 4.001 -19.716 1.00 95.44 88 ILE A CA 1
ATOM 702 C C . ILE A 1 88 ? 3.016 4.232 -20.755 1.00 95.44 88 ILE A C 1
ATOM 704 O O . ILE A 1 88 ? 2.540 3.274 -21.360 1.00 95.44 88 ILE A O 1
ATOM 708 N N . LYS A 1 89 ? 2.646 5.494 -21.008 1.00 94.44 89 LYS A N 1
ATOM 709 C CA . LYS A 1 89 ? 1.656 5.878 -22.028 1.00 94.44 89 LYS A CA 1
ATOM 710 C C . LYS A 1 89 ? 2.016 5.300 -23.392 1.00 94.44 89 LYS A C 1
ATOM 712 O O . LYS A 1 89 ? 1.180 4.675 -24.039 1.00 94.44 89 LYS A O 1
ATOM 717 N N . TYR A 1 90 ? 3.263 5.485 -23.816 1.00 94.38 90 TYR A N 1
ATOM 718 C CA . TYR A 1 90 ? 3.744 4.965 -25.089 1.00 94.38 90 TYR A CA 1
ATOM 719 C C . TYR A 1 90 ? 3.635 3.439 -25.172 1.00 94.38 90 TYR A C 1
ATOM 721 O O . TYR A 1 90 ? 3.094 2.921 -26.146 1.00 94.38 90 TYR A O 1
ATOM 729 N N . LEU A 1 91 ? 4.094 2.721 -24.145 1.00 92.81 91 LEU A N 1
ATOM 730 C CA . LEU A 1 91 ? 4.034 1.261 -24.105 1.00 92.81 91 LEU A CA 1
ATOM 731 C C . LEU A 1 9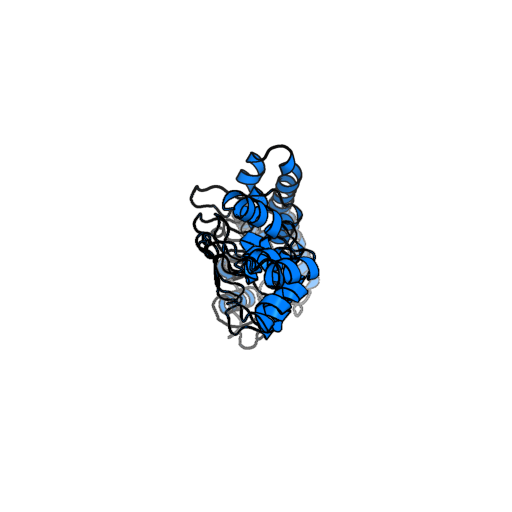1 ? 2.595 0.744 -24.177 1.00 92.81 91 LEU A C 1
ATOM 733 O O . LEU A 1 91 ? 2.337 -0.177 -24.946 1.00 92.81 91 LEU A O 1
ATOM 737 N N . ILE A 1 92 ? 1.652 1.353 -23.452 1.00 91.56 92 ILE A N 1
ATOM 738 C CA . ILE A 1 92 ? 0.232 0.967 -23.510 1.00 91.56 92 ILE A CA 1
ATOM 739 C C . ILE A 1 92 ? -0.334 1.133 -24.926 1.00 91.56 92 ILE A C 1
ATOM 741 O O . ILE A 1 92 ? -1.094 0.291 -25.387 1.00 91.56 92 ILE A O 1
ATOM 745 N N . HIS A 1 93 ? 0.051 2.191 -25.642 1.00 88.12 93 HIS A N 1
ATOM 746 C CA . HIS A 1 93 ? -0.418 2.408 -27.012 1.00 88.12 93 HIS A CA 1
ATOM 747 C C . HIS A 1 93 ? 0.211 1.465 -28.043 1.00 88.12 93 HIS A C 1
ATOM 749 O O . HIS A 1 93 ? -0.416 1.182 -29.059 1.00 88.12 93 HIS A O 1
ATOM 755 N N . GLN A 1 94 ? 1.452 1.028 -27.829 1.00 82.56 94 GLN A N 1
ATOM 756 C CA . GLN A 1 94 ? 2.181 0.196 -28.793 1.00 82.56 94 GLN A CA 1
ATOM 757 C C . GLN A 1 94 ? 2.028 -1.303 -28.555 1.00 82.56 94 GLN A C 1
ATOM 759 O O . GLN A 1 94 ? 2.379 -2.099 -29.423 1.00 82.56 94 GLN A O 1
ATOM 764 N N . SER A 1 95 ? 1.566 -1.708 -27.375 1.00 72.88 95 SER A N 1
ATOM 765 C CA . SER A 1 95 ? 1.583 -3.104 -26.968 1.00 72.88 95 SER A CA 1
ATOM 766 C C . SER A 1 95 ? 0.229 -3.547 -26.437 1.00 72.88 95 SER A C 1
ATOM 768 O O . SER A 1 95 ? -0.377 -2.882 -25.606 1.00 72.88 95 SER A O 1
ATOM 770 N N . ASN A 1 96 ? -0.216 -4.726 -26.872 1.00 74.62 96 ASN A N 1
ATOM 771 C CA . ASN A 1 96 ? -1.386 -5.399 -26.305 1.00 74.62 96 ASN A CA 1
ATOM 772 C C . ASN A 1 96 ? -1.061 -6.102 -24.974 1.00 74.62 96 ASN A C 1
ATOM 774 O O . ASN A 1 96 ? -1.773 -7.033 -24.599 1.00 74.62 96 ASN A O 1
ATOM 778 N N . CYS A 1 97 ? 0.042 -5.757 -24.294 1.00 79.31 97 CYS A N 1
ATOM 779 C CA . CYS A 1 97 ? 0.398 -6.469 -23.076 1.00 79.31 97 CYS A CA 1
ATOM 780 C C . CYS A 1 97 ? -0.249 -5.933 -21.822 1.00 79.31 97 CYS A C 1
ATOM 782 O O . CYS A 1 97 ? -0.533 -4.747 -21.666 1.00 79.31 97 CYS A O 1
ATOM 784 N N . ASP A 1 98 ? -0.459 -6.878 -20.915 1.00 88.31 98 ASP A N 1
ATOM 785 C CA . ASP A 1 98 ? -1.054 -6.612 -19.630 1.00 88.31 98 ASP A CA 1
ATOM 786 C C . ASP A 1 98 ? -0.083 -5.793 -18.773 1.00 88.31 98 ASP A C 1
ATOM 788 O O . ASP A 1 98 ? 0.932 -6.286 -18.271 1.00 88.31 98 ASP A O 1
ATOM 792 N N . VAL A 1 99 ? -0.424 -4.518 -18.609 1.00 91.00 99 VAL A N 1
ATOM 793 C CA . VAL A 1 99 ? 0.282 -3.537 -17.775 1.00 91.00 99 VAL A CA 1
ATOM 794 C C . VAL A 1 99 ? 0.395 -4.008 -16.323 1.00 91.00 99 VAL A C 1
ATOM 796 O O . VAL A 1 99 ? 1.334 -3.633 -15.620 1.00 91.00 99 VAL A O 1
ATOM 799 N N . MET A 1 100 ? -0.549 -4.838 -15.875 1.00 93.25 100 MET A N 1
ATOM 800 C CA . MET A 1 100 ? -0.626 -5.370 -14.519 1.00 93.25 100 MET A CA 1
ATOM 801 C C . MET A 1 100 ? 0.038 -6.741 -14.367 1.00 93.25 100 MET A C 1
ATOM 803 O O . MET A 1 100 ? -0.068 -7.324 -13.288 1.00 93.25 100 MET A O 1
ATOM 807 N N . THR A 1 101 ? 0.757 -7.234 -15.387 1.00 93.81 101 THR A N 1
ATOM 808 C CA . THR A 1 101 ? 1.553 -8.469 -15.286 1.00 93.81 101 THR A CA 1
ATOM 809 C C . THR A 1 101 ? 2.436 -8.407 -14.036 1.00 93.81 101 THR A C 1
ATOM 811 O O . THR A 1 101 ? 3.212 -7.458 -13.919 1.00 93.81 101 THR A O 1
ATOM 814 N N . PRO A 1 102 ? 2.345 -9.371 -13.105 1.00 95.75 102 PRO A N 1
ATOM 815 C CA . PRO A 1 102 ? 3.146 -9.355 -11.892 1.00 95.75 102 PRO A CA 1
ATOM 816 C C . PRO A 1 102 ? 4.580 -9.843 -12.133 1.00 95.75 102 PRO A C 1
ATOM 818 O O . PRO A 1 102 ? 4.832 -10.690 -12.990 1.00 95.75 102 PRO A O 1
ATOM 821 N N . ASP A 1 103 ? 5.518 -9.352 -11.326 1.00 96.88 103 ASP A N 1
ATOM 822 C CA . ASP A 1 103 ? 6.868 -9.910 -11.229 1.00 96.88 103 ASP A CA 1
ATOM 823 C C . ASP A 1 103 ? 6.894 -11.257 -10.465 1.00 96.88 103 ASP A C 1
ATOM 825 O O . ASP A 1 103 ? 5.869 -11.767 -10.004 1.00 96.88 103 ASP A O 1
ATOM 829 N N . ARG A 1 104 ? 8.081 -11.860 -10.283 1.00 97.69 104 ARG A N 1
ATOM 830 C CA . ARG A 1 104 ? 8.230 -13.141 -9.552 1.00 97.69 104 ARG A CA 1
ATOM 831 C C . ARG A 1 104 ? 7.801 -13.081 -8.083 1.00 97.69 104 ARG A C 1
ATOM 833 O O . ARG A 1 104 ? 7.619 -14.128 -7.464 1.00 97.69 104 ARG A O 1
ATOM 840 N N . TYR A 1 105 ? 7.649 -11.889 -7.517 1.00 97.06 105 TYR A N 1
ATOM 841 C CA . TYR A 1 105 ? 7.176 -11.672 -6.154 1.00 97.06 105 TYR A CA 1
ATOM 842 C C . TYR A 1 105 ? 5.679 -11.346 -6.107 1.00 97.06 105 TYR A C 1
ATOM 844 O O . TYR A 1 105 ? 5.154 -11.079 -5.027 1.00 97.06 105 TYR A O 1
ATOM 852 N N . GLY A 1 106 ? 4.981 -11.373 -7.244 1.00 96.62 106 GLY A N 1
ATOM 853 C CA . GLY A 1 106 ? 3.572 -11.007 -7.332 1.00 96.62 106 GLY A CA 1
ATOM 854 C C . GLY A 1 106 ? 3.336 -9.494 -7.329 1.00 96.62 106 GLY A C 1
ATOM 855 O O . GLY A 1 106 ? 2.190 -9.069 -7.218 1.00 96.62 106 GLY A O 1
ATOM 856 N N . ASN A 1 107 ? 4.384 -8.663 -7.401 1.00 97.25 107 ASN A N 1
ATOM 857 C CA . ASN A 1 107 ? 4.206 -7.215 -7.443 1.00 97.25 107 ASN A CA 1
ATOM 858 C C . ASN A 1 107 ? 3.785 -6.802 -8.847 1.00 97.25 107 ASN A C 1
ATOM 860 O O . ASN A 1 107 ? 4.443 -7.148 -9.820 1.00 97.25 107 ASN A O 1
ATOM 864 N N . THR A 1 108 ? 2.713 -6.026 -8.933 1.00 96.81 108 THR A N 1
ATOM 865 C CA . THR A 1 108 ? 2.318 -5.317 -10.157 1.00 96.81 108 THR A CA 1
ATOM 866 C C . THR A 1 108 ? 2.958 -3.928 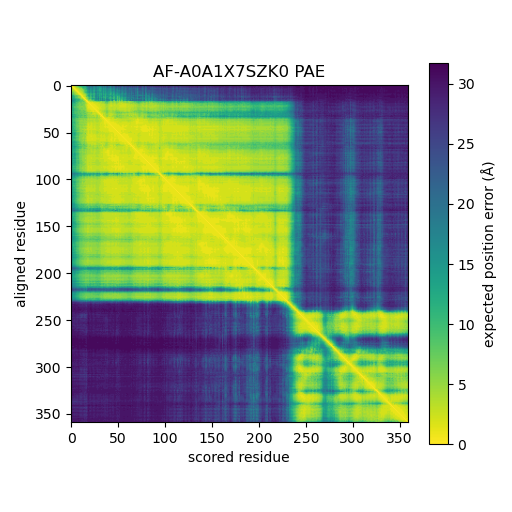-10.196 1.00 96.81 108 THR A C 1
ATOM 868 O O . THR A 1 108 ? 3.449 -3.428 -9.178 1.00 96.81 108 THR A O 1
ATOM 871 N N . ILE A 1 109 ? 2.856 -3.227 -11.329 1.00 96.00 109 ILE A N 1
ATOM 872 C CA . ILE A 1 109 ? 3.298 -1.826 -11.427 1.00 96.00 109 ILE A CA 1
ATOM 873 C C . ILE A 1 109 ? 2.642 -0.910 -10.370 1.00 96.00 109 ILE A C 1
ATOM 875 O O . ILE A 1 109 ? 3.273 0.044 -9.917 1.00 96.00 109 ILE A O 1
ATOM 879 N N . LEU A 1 110 ? 1.414 -1.206 -9.912 1.00 97.12 110 LEU A N 1
ATOM 880 C CA . LEU A 1 110 ? 0.764 -0.436 -8.841 1.00 97.12 110 LEU A CA 1
ATOM 881 C C . LEU A 1 110 ? 1.454 -0.625 -7.486 1.00 97.12 110 LEU A C 1
ATOM 883 O O . LEU A 1 110 ? 1.544 0.335 -6.725 1.00 97.12 110 LEU A O 1
ATOM 887 N N . HIS A 1 111 ? 1.978 -1.820 -7.188 1.00 97.75 111 HIS A N 1
ATOM 888 C CA . HIS A 1 111 ? 2.753 -2.055 -5.965 1.00 97.75 111 HIS A CA 1
ATOM 889 C C . HIS A 1 111 ? 4.044 -1.228 -5.968 1.00 97.75 111 HIS A C 1
ATOM 891 O O . HIS A 1 111 ? 4.405 -0.635 -4.947 1.00 97.75 111 HIS A O 1
ATOM 897 N N . ASP A 1 112 ? 4.715 -1.158 -7.120 1.00 97.12 112 ASP A N 1
ATOM 898 C CA . ASP A 1 112 ? 5.913 -0.340 -7.302 1.00 97.12 112 ASP A CA 1
ATOM 899 C C . ASP A 1 112 ? 5.585 1.153 -7.172 1.00 97.12 112 ASP A C 1
ATOM 901 O O . ASP A 1 112 ? 6.205 1.844 -6.359 1.00 97.12 112 ASP A O 1
ATOM 905 N N . ALA A 1 113 ? 4.570 1.639 -7.895 1.00 97.50 113 ALA A N 1
ATOM 906 C CA . ALA A 1 113 ? 4.140 3.036 -7.861 1.00 97.50 113 ALA A CA 1
ATOM 907 C C . ALA A 1 113 ? 3.736 3.480 -6.446 1.00 97.50 113 ALA A C 1
ATOM 909 O O . ALA A 1 113 ? 4.180 4.533 -5.987 1.00 97.50 113 ALA A O 1
ATOM 910 N N . ALA A 1 114 ? 2.982 2.647 -5.723 1.00 97.62 114 ALA A N 1
ATOM 911 C CA . ALA A 1 114 ? 2.603 2.903 -4.339 1.00 97.62 114 ALA A CA 1
ATOM 912 C C . ALA A 1 114 ? 3.810 2.949 -3.398 1.00 97.62 114 ALA A C 1
ATOM 914 O O . ALA A 1 114 ? 3.891 3.844 -2.564 1.00 97.62 114 ALA A O 1
ATOM 915 N N . SER A 1 115 ? 4.780 2.041 -3.556 1.00 97.12 115 SER A N 1
ATOM 916 C CA . SER A 1 115 ? 5.988 2.026 -2.717 1.00 97.12 115 SER A CA 1
ATOM 917 C C . SER A 1 115 ? 6.904 3.237 -2.922 1.00 97.12 115 SER A C 1
ATOM 919 O O . SER A 1 115 ? 7.634 3.628 -2.007 1.00 97.12 115 SER A O 1
ATOM 921 N N . ILE A 1 116 ? 6.854 3.845 -4.111 1.00 97.62 116 ILE A N 1
ATOM 922 C CA . ILE A 1 116 ? 7.645 5.026 -4.479 1.00 97.62 116 ILE A CA 1
ATOM 923 C C . ILE A 1 116 ? 6.882 6.332 -4.200 1.00 97.62 116 ILE A C 1
ATOM 925 O O . ILE A 1 116 ? 7.527 7.356 -4.001 1.00 97.62 116 ILE A O 1
ATOM 929 N N . GLY A 1 117 ? 5.546 6.299 -4.145 1.00 97.56 117 GLY A N 1
ATOM 930 C CA . GLY A 1 117 ? 4.707 7.479 -3.902 1.00 97.56 117 GLY A CA 1
ATOM 931 C C . GLY A 1 117 ? 4.210 8.169 -5.175 1.00 97.56 117 GLY A C 1
ATOM 932 O O . GLY A 1 117 ? 3.898 9.355 -5.161 1.00 97.56 117 GLY A O 1
ATOM 933 N N . LEU A 1 118 ? 4.152 7.453 -6.301 1.00 98.00 118 LEU A N 1
ATOM 934 C CA . LEU A 1 118 ? 3.855 8.023 -7.620 1.00 98.00 118 LEU A CA 1
ATOM 935 C C . LEU A 1 118 ? 2.345 8.125 -7.871 1.00 98.00 118 LEU A C 1
ATOM 937 O O . LEU A 1 118 ? 1.779 7.375 -8.670 1.00 98.00 118 LEU A O 1
ATOM 941 N N . LEU A 1 119 ? 1.691 9.068 -7.189 1.00 97.00 119 LEU A N 1
ATOM 942 C CA . LEU A 1 119 ? 0.238 9.251 -7.257 1.00 97.00 119 LEU A CA 1
ATOM 943 C C . LEU A 1 119 ? -0.276 9.497 -8.686 1.00 97.00 119 LEU A C 1
ATOM 945 O O . LEU A 1 119 ? -1.305 8.939 -9.061 1.00 97.00 119 LEU A O 1
ATOM 949 N N . ASP A 1 120 ? 0.438 10.274 -9.502 1.00 96.31 120 ASP A N 1
ATOM 950 C CA . ASP A 1 120 ? 0.014 10.584 -10.877 1.00 96.31 120 ASP A CA 1
ATOM 951 C C . ASP A 1 120 ? 0.002 9.345 -11.778 1.00 96.31 120 ASP A C 1
ATOM 953 O O . ASP A 1 120 ? -0.923 9.145 -12.569 1.00 96.31 120 ASP A O 1
ATOM 957 N N . VAL A 1 121 ? 0.997 8.469 -11.615 1.00 96.31 121 VAL A N 1
ATOM 958 C CA . VAL A 1 121 ? 1.069 7.187 -12.329 1.00 96.31 121 VAL A CA 1
ATOM 959 C C . VAL A 1 121 ? -0.071 6.278 -11.881 1.00 96.31 121 VAL A C 1
ATOM 961 O O . VAL A 1 121 ? -0.740 5.678 -12.720 1.00 96.31 121 VAL A O 1
ATOM 964 N N . MET A 1 122 ? -0.352 6.219 -10.577 1.00 95.88 122 MET A N 1
ATOM 965 C CA . MET A 1 122 ? -1.471 5.432 -10.053 1.00 95.88 122 MET A CA 1
ATOM 966 C C . MET A 1 122 ? -2.817 5.932 -10.574 1.00 95.88 122 MET A C 1
ATOM 968 O O . MET A 1 122 ? -3.597 5.129 -11.078 1.00 95.88 122 MET A O 1
ATOM 972 N N . LYS A 1 123 ? -3.070 7.246 -10.528 1.00 95.50 123 LYS A N 1
ATOM 973 C CA . LYS A 1 123 ? -4.294 7.848 -11.073 1.00 95.50 123 LYS A CA 1
ATOM 974 C C . LYS A 1 123 ? -4.460 7.534 -12.553 1.00 95.50 123 LYS A C 1
ATOM 976 O O . LYS A 1 123 ? -5.554 7.167 -12.967 1.00 95.50 123 LYS A O 1
ATOM 981 N N . TYR A 1 124 ? -3.392 7.640 -13.342 1.00 95.06 124 TYR A N 1
ATOM 982 C CA . TYR A 1 124 ? -3.440 7.303 -14.762 1.00 95.06 124 TYR A CA 1
ATOM 983 C C . TYR A 1 124 ? -3.799 5.825 -14.989 1.00 95.06 124 TYR A C 1
ATOM 985 O O . TYR A 1 124 ? -4.707 5.516 -15.752 1.00 95.06 124 TYR A O 1
ATOM 993 N N . LEU A 1 125 ? -3.150 4.897 -14.286 1.00 93.56 125 LEU A N 1
ATOM 994 C CA . LEU A 1 125 ? -3.405 3.462 -14.448 1.00 93.56 125 LEU A CA 1
ATOM 995 C C . LEU A 1 125 ? -4.800 3.040 -13.954 1.00 93.56 125 LEU A C 1
ATOM 997 O O . LEU A 1 125 ? -5.468 2.225 -14.586 1.00 93.56 125 LEU A O 1
ATOM 1001 N N . ILE A 1 126 ? -5.260 3.597 -12.837 1.00 93.38 126 ILE A N 1
ATOM 1002 C CA . ILE A 1 126 ? -6.522 3.201 -12.201 1.00 93.38 126 ILE A CA 1
ATOM 1003 C C . ILE A 1 126 ? -7.709 3.878 -12.884 1.00 93.38 126 ILE A C 1
ATOM 1005 O O . ILE A 1 126 ? -8.663 3.205 -13.265 1.00 93.38 126 ILE A O 1
ATOM 1009 N N . ASN A 1 127 ? -7.648 5.196 -13.081 1.00 91.00 127 ASN A N 1
ATOM 1010 C CA . ASN A 1 127 ? -8.792 5.951 -13.587 1.00 91.00 127 ASN A CA 1
ATOM 1011 C C . ASN A 1 127 ? -8.929 5.848 -15.110 1.00 91.00 127 ASN A C 1
ATOM 1013 O O . ASN A 1 127 ? -10.047 5.877 -15.610 1.00 91.00 127 ASN A O 1
ATOM 1017 N N . THR A 1 128 ? -7.818 5.759 -15.853 1.00 87.38 128 THR A N 1
ATOM 1018 C CA . THR A 1 128 ? -7.857 5.704 -17.326 1.00 87.38 128 THR A CA 1
ATOM 1019 C C . THR A 1 128 ? -7.924 4.276 -17.855 1.00 87.38 128 THR A C 1
ATOM 1021 O O . THR A 1 128 ? -8.590 4.040 -18.855 1.00 87.38 128 THR A O 1
ATOM 1024 N N . HIS A 1 129 ? -7.263 3.324 -17.189 1.00 84.81 129 HIS A N 1
ATOM 1025 C CA . HIS A 1 129 ? -7.158 1.936 -17.664 1.00 84.81 129 HIS A CA 1
ATOM 1026 C C . HIS A 1 129 ? -7.875 0.921 -16.770 1.00 84.81 129 HIS A C 1
ATOM 1028 O O . HIS A 1 129 ? -7.705 -0.280 -16.957 1.00 84.81 129 HIS A O 1
ATOM 1034 N N . HIS A 1 130 ? -8.663 1.384 -15.792 1.00 84.62 130 HIS A N 1
ATOM 1035 C CA . HIS A 1 130 ? -9.494 0.554 -14.905 1.00 84.62 130 HIS A CA 1
ATOM 1036 C C . HIS A 1 130 ? -8.743 -0.620 -14.259 1.00 84.62 130 HIS A C 1
ATOM 1038 O O . HIS A 1 130 ? -9.296 -1.699 -14.030 1.00 84.62 130 HIS A O 1
ATOM 1044 N N . CYS A 1 131 ? -7.456 -0.422 -13.977 1.00 86.25 131 CYS A N 1
ATOM 1045 C CA . CYS A 1 131 ? -6.618 -1.480 -13.449 1.00 86.25 131 CYS A CA 1
ATOM 1046 C C . CYS A 1 131 ? -7.027 -1.861 -12.022 1.00 86.25 131 CYS A C 1
ATOM 1048 O O . CYS A 1 131 ? -7.314 -1.005 -11.184 1.00 86.25 131 CYS A O 1
ATOM 1050 N N . LYS A 1 132 ? -7.012 -3.165 -11.729 1.00 84.19 132 LYS A N 1
ATOM 1051 C CA . LYS A 1 132 ? -7.427 -3.703 -10.428 1.00 84.19 132 LYS A CA 1
ATOM 1052 C C . LYS A 1 132 ? -6.438 -3.300 -9.329 1.00 84.19 132 LYS A C 1
ATOM 1054 O O . LYS A 1 132 ? -5.278 -3.700 -9.349 1.00 84.19 132 LYS A O 1
ATOM 1059 N N . VAL A 1 133 ? -6.928 -2.552 -8.341 1.00 81.75 133 VAL A N 1
ATOM 1060 C CA . VAL A 1 133 ? -6.132 -2.013 -7.221 1.00 81.75 133 VAL A CA 1
ATOM 1061 C C . VAL A 1 133 ? -5.950 -3.023 -6.082 1.00 81.75 133 VAL A C 1
ATOM 1063 O O . VAL A 1 133 ? -4.946 -2.992 -5.377 1.00 81.75 133 VAL A O 1
ATOM 1066 N N . MET A 1 134 ? -6.895 -3.951 -5.912 1.00 76.12 134 MET A N 1
ATOM 1067 C CA . MET A 1 134 ? -6.952 -4.873 -4.765 1.00 76.12 134 MET A CA 1
ATOM 1068 C C . MET A 1 134 ? -6.165 -6.178 -4.975 1.00 76.12 134 MET A C 1
ATOM 1070 O O . MET A 1 134 ? -6.534 -7.223 -4.448 1.00 76.12 134 MET A O 1
ATOM 1074 N N . VAL A 1 135 ? -5.097 -6.146 -5.772 1.00 84.25 135 VAL A N 1
ATOM 1075 C CA . VAL A 1 135 ? -4.237 -7.321 -5.977 1.00 84.25 135 VAL A CA 1
ATOM 1076 C C . VAL A 1 135 ? -3.264 -7.430 -4.805 1.00 84.25 135 VAL A C 1
ATOM 1078 O O . VAL A 1 135 ? -2.670 -6.428 -4.409 1.00 84.25 135 VAL A O 1
ATOM 1081 N N . ALA A 1 136 ? -3.111 -8.636 -4.258 1.00 94.31 136 ALA A N 1
ATOM 1082 C CA . ALA A 1 136 ? -2.098 -8.953 -3.259 1.00 94.31 136 ALA A CA 1
ATOM 1083 C C . ALA A 1 136 ? -0.907 -9.657 -3.920 1.00 94.31 136 ALA A C 1
ATOM 1085 O O . ALA A 1 136 ? -1.091 -10.522 -4.778 1.00 94.31 136 ALA A O 1
ATOM 1086 N N . ASN A 1 137 ? 0.307 -9.299 -3.508 1.00 96.94 137 ASN A N 1
ATOM 1087 C CA . ASN A 1 137 ? 1.526 -9.958 -3.968 1.00 96.94 137 ASN A CA 1
ATOM 1088 C C . ASN A 1 137 ? 1.753 -11.315 -3.262 1.00 96.94 137 ASN A C 1
ATOM 1090 O O . ASN A 1 137 ? 0.954 -11.758 -2.432 1.00 96.94 137 ASN A O 1
ATOM 1094 N N . ASN A 1 138 ? 2.882 -11.978 -3.529 1.00 97.88 138 ASN A N 1
ATOM 1095 C CA . ASN A 1 138 ? 3.191 -13.296 -2.956 1.00 97.88 138 ASN A CA 1
ATOM 1096 C C . ASN A 1 138 ? 3.401 -13.280 -1.432 1.00 97.88 138 ASN A C 1
ATOM 1098 O O . ASN A 1 138 ? 3.467 -14.349 -0.826 1.00 97.88 138 ASN A O 1
ATOM 1102 N N . TYR A 1 139 ? 3.467 -12.106 -0.804 1.00 97.25 139 TYR A N 1
ATOM 1103 C CA . TYR A 1 139 ? 3.515 -11.918 0.647 1.00 97.25 139 TYR A CA 1
ATOM 1104 C C . TYR A 1 139 ? 2.139 -11.587 1.245 1.00 97.25 139 TYR A C 1
ATOM 1106 O O . TYR A 1 139 ? 2.038 -11.354 2.442 1.00 97.25 139 TYR A O 1
ATOM 1114 N N . GLY A 1 140 ? 1.073 -11.560 0.438 1.00 96.88 140 GLY A N 1
ATOM 1115 C CA . GLY A 1 140 ? -0.255 -11.106 0.863 1.00 96.88 140 GLY A CA 1
ATOM 1116 C C . GLY A 1 140 ? -0.373 -9.582 0.964 1.00 96.88 140 GLY A C 1
ATOM 1117 O O . GLY A 1 140 ? -1.415 -9.070 1.358 1.00 96.88 140 GLY A O 1
ATOM 1118 N N . GLN A 1 141 ? 0.668 -8.834 0.592 1.00 97.44 141 GLN A N 1
ATOM 1119 C CA . GLN A 1 141 ? 0.647 -7.379 0.671 1.00 97.44 141 GLN A CA 1
ATOM 1120 C C . GLN A 1 141 ? -0.126 -6.808 -0.511 1.00 97.44 141 GLN A C 1
ATOM 1122 O O . GLN A 1 141 ? 0.243 -7.019 -1.663 1.00 97.44 141 GLN A O 1
ATOM 1127 N N . THR A 1 142 ? -1.174 -6.051 -0.209 1.00 96.56 142 THR A N 1
ATOM 1128 C CA . THR A 1 142 ? -1.898 -5.225 -1.183 1.00 96.56 142 THR A CA 1
ATOM 1129 C C . THR A 1 142 ? -1.127 -3.946 -1.527 1.00 96.56 142 THR A C 1
ATOM 1131 O O . THR A 1 142 ? -0.178 -3.552 -0.841 1.00 96.56 142 THR A O 1
ATOM 1134 N N . VAL A 1 143 ? -1.596 -3.217 -2.542 1.00 96.81 143 VAL A N 1
ATOM 1135 C CA . VAL A 1 143 ? -1.081 -1.882 -2.895 1.00 96.81 143 VAL A CA 1
ATOM 1136 C C . VAL A 1 143 ? -1.105 -0.918 -1.69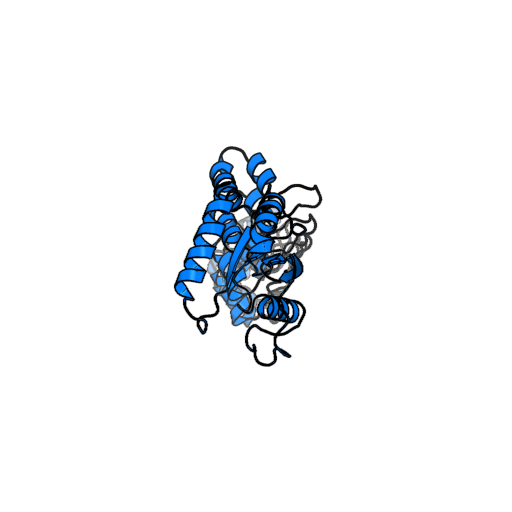3 1.00 96.81 143 VAL A C 1
ATOM 1138 O O . VAL A 1 143 ? -0.161 -0.149 -1.511 1.00 96.81 143 VAL A O 1
ATOM 1141 N N . LEU A 1 144 ? -2.118 -1.004 -0.817 1.00 96.81 144 LEU A N 1
ATOM 1142 C CA . LEU A 1 144 ? -2.212 -0.169 0.388 1.00 96.81 144 LEU A CA 1
ATOM 1143 C C . LEU A 1 144 ? -1.086 -0.462 1.394 1.00 96.81 144 LEU A C 1
ATOM 1145 O O . LEU A 1 144 ? -0.514 0.479 1.936 1.00 96.81 144 LEU A O 1
ATOM 1149 N N . HIS A 1 145 ? -0.696 -1.729 1.581 1.00 97.62 145 HIS A N 1
ATOM 1150 C CA . HIS A 1 145 ? 0.451 -2.089 2.430 1.00 97.62 145 HIS A CA 1
ATOM 1151 C C . HIS A 1 145 ? 1.755 -1.461 1.923 1.00 97.62 145 HIS A C 1
ATOM 1153 O O . HIS A 1 145 ? 2.605 -1.046 2.708 1.00 97.62 145 HIS A O 1
ATOM 1159 N N . ARG A 1 146 ? 1.920 -1.367 0.597 1.00 97.25 146 ARG A N 1
ATOM 1160 C CA . ARG A 1 146 ? 3.105 -0.768 -0.036 1.00 97.25 146 ARG A CA 1
ATOM 1161 C C . ARG A 1 146 ? 3.089 0.762 0.014 1.00 97.25 146 ARG A C 1
ATOM 1163 O O . ARG A 1 146 ? 4.156 1.366 -0.015 1.00 97.25 146 ARG A O 1
ATOM 1170 N N . ALA A 1 147 ? 1.911 1.376 0.120 1.00 97.56 147 ALA A N 1
ATOM 1171 C CA . ALA A 1 147 ? 1.720 2.825 0.086 1.00 97.56 147 ALA A CA 1
ATOM 1172 C C . ALA A 1 147 ? 2.043 3.550 1.400 1.00 97.56 147 ALA A C 1
ATOM 1174 O O . ALA A 1 147 ? 2.156 4.770 1.389 1.00 97.56 147 ALA A O 1
ATOM 1175 N N . VAL A 1 148 ? 2.190 2.846 2.528 1.00 96.75 148 VAL A N 1
ATOM 1176 C CA . VAL A 1 148 ? 2.163 3.446 3.883 1.00 96.75 148 VAL A CA 1
ATOM 1177 C C . VAL A 1 148 ? 3.279 4.456 4.199 1.00 96.75 148 VAL A C 1
ATOM 1179 O O . VAL A 1 148 ? 3.265 5.064 5.262 1.00 96.75 148 VAL A O 1
ATOM 1182 N N . LYS A 1 149 ? 4.238 4.668 3.291 1.00 96.38 149 LYS A N 1
ATOM 1183 C CA . LYS A 1 149 ? 5.238 5.746 3.375 1.00 96.38 149 LYS A CA 1
ATOM 1184 C C . LYS A 1 149 ? 4.784 7.067 2.738 1.00 96.38 149 LYS A C 1
ATOM 1186 O O . LYS A 1 149 ? 5.470 8.067 2.902 1.00 96.38 149 LYS A O 1
ATOM 1191 N N . HIS A 1 150 ? 3.659 7.070 2.021 1.00 98.00 150 HIS A N 1
ATOM 1192 C CA . HIS A 1 150 ? 3.220 8.164 1.150 1.00 98.00 150 HIS A CA 1
ATOM 1193 C C . HIS A 1 150 ? 1.752 8.505 1.417 1.00 98.00 150 HIS A C 1
ATOM 1195 O O . HIS A 1 150 ? 0.841 7.886 0.862 1.00 98.00 150 HIS A O 1
ATOM 1201 N N . ILE A 1 151 ? 1.513 9.501 2.275 1.00 96.81 151 ILE A N 1
ATOM 1202 C CA . ILE A 1 151 ? 0.170 9.858 2.760 1.00 96.81 151 ILE A CA 1
ATOM 1203 C C . ILE A 1 151 ? -0.821 10.188 1.636 1.00 96.81 151 ILE A C 1
ATOM 1205 O O . ILE A 1 151 ? -1.986 9.799 1.715 1.00 96.81 151 ILE A O 1
ATOM 1209 N N . ASP A 1 152 ? -0.377 10.848 0.567 1.00 97.94 152 ASP A N 1
ATOM 1210 C CA . ASP A 1 152 ? -1.258 11.233 -0.539 1.00 97.94 152 ASP A CA 1
ATOM 1211 C C . ASP A 1 152 ? -1.744 10.019 -1.337 1.00 97.94 152 ASP A C 1
ATOM 1213 O O . ASP A 1 152 ? -2.914 9.948 -1.722 1.00 97.94 152 ASP A O 1
ATOM 1217 N N . VAL A 1 153 ? -0.877 9.015 -1.508 1.00 98.12 153 VAL A N 1
ATOM 1218 C CA . VAL A 1 153 ? -1.252 7.731 -2.112 1.00 98.12 153 VAL A CA 1
ATOM 1219 C C . VAL A 1 153 ? -2.220 6.979 -1.206 1.00 98.12 153 VAL A C 1
ATOM 1221 O O . VAL A 1 153 ? -3.240 6.486 -1.683 1.00 98.12 153 VAL A O 1
ATOM 1224 N N . VAL A 1 154 ? -1.948 6.925 0.100 1.00 97.56 154 VAL A N 1
ATOM 1225 C CA . VAL A 1 154 ? -2.837 6.284 1.082 1.00 97.56 154 VAL A CA 1
ATOM 1226 C C . VAL A 1 154 ? -4.233 6.914 1.067 1.00 97.56 154 VAL A C 1
ATOM 1228 O O . VAL A 1 154 ? -5.234 6.200 0.989 1.00 97.56 154 VAL A O 1
ATOM 1231 N N . LYS A 1 155 ? -4.314 8.250 1.101 1.00 94.94 155 LYS A N 1
ATOM 1232 C CA . LYS A 1 155 ? -5.582 8.990 1.042 1.00 94.94 155 LYS A CA 1
ATOM 1233 C C . LYS A 1 155 ? -6.348 8.683 -0.238 1.00 94.94 155 LYS A C 1
ATOM 1235 O O . LYS A 1 155 ? -7.542 8.417 -0.157 1.00 94.94 155 LYS A O 1
ATOM 1240 N N . TYR A 1 156 ? -5.673 8.691 -1.386 1.00 96.00 156 TYR A N 1
ATOM 1241 C CA . TYR A 1 156 ? -6.289 8.364 -2.670 1.00 96.00 156 TYR A CA 1
ATOM 1242 C C . TYR A 1 156 ? -6.828 6.926 -2.700 1.00 96.00 156 TYR A C 1
ATOM 1244 O O . TYR A 1 156 ? -7.993 6.718 -3.027 1.00 96.00 156 TYR A O 1
ATOM 1252 N N . LEU A 1 157 ? -6.028 5.944 -2.273 1.00 94.62 157 LEU A N 1
ATOM 1253 C CA . LEU A 1 157 ? -6.439 4.538 -2.231 1.00 94.62 157 LEU A CA 1
ATOM 1254 C C . LEU A 1 157 ? -7.663 4.305 -1.335 1.00 94.62 157 LEU A C 1
ATOM 1256 O O . LEU A 1 157 ? -8.545 3.529 -1.689 1.00 94.62 157 LEU A O 1
ATOM 1260 N N . ILE A 1 158 ? -7.734 4.968 -0.182 1.00 88.25 158 ILE A N 1
ATOM 1261 C CA . ILE A 1 158 ? -8.862 4.802 0.743 1.00 88.25 158 ILE A CA 1
ATOM 1262 C C . ILE A 1 158 ? -10.101 5.553 0.254 1.00 88.25 158 ILE A C 1
ATOM 1264 O O . ILE A 1 158 ? -11.181 4.974 0.227 1.00 88.25 158 ILE A O 1
ATOM 1268 N N . LYS A 1 159 ? -9.965 6.830 -0.119 1.00 88.38 159 LYS A N 1
ATOM 1269 C CA . LYS A 1 159 ? -11.121 7.693 -0.410 1.00 88.38 159 LYS A CA 1
ATOM 1270 C C . LYS A 1 159 ? -11.702 7.479 -1.800 1.00 88.38 159 LYS A C 1
ATOM 1272 O O . LYS A 1 159 ? -12.914 7.511 -1.955 1.00 88.38 159 LYS A O 1
ATOM 1277 N N . GLU A 1 160 ? -10.842 7.274 -2.792 1.00 89.62 160 GLU A N 1
ATOM 1278 C CA . GLU A 1 160 ? -11.255 7.211 -4.196 1.00 89.62 160 GLU A CA 1
ATOM 1279 C C . GLU A 1 160 ? -11.323 5.768 -4.705 1.00 89.62 160 GLU A C 1
ATOM 1281 O O . GLU A 1 160 ? -12.133 5.457 -5.574 1.00 89.62 160 GLU A O 1
ATOM 1286 N N . CYS A 1 161 ? -10.487 4.869 -4.170 1.00 86.44 161 CYS A N 1
ATOM 1287 C CA . CYS A 1 161 ? -10.474 3.461 -4.582 1.00 86.44 161 CYS A CA 1
ATOM 1288 C C . CYS A 1 161 ? -11.193 2.517 -3.604 1.00 86.44 161 CYS A C 1
ATOM 1290 O O . CYS A 1 161 ? -11.258 1.322 -3.886 1.00 86.44 161 CYS A O 1
ATOM 1292 N N . ASN A 1 162 ? -11.732 3.023 -2.485 1.00 85.38 162 ASN A N 1
ATOM 1293 C CA . ASN A 1 162 ? -12.411 2.236 -1.446 1.00 85.38 162 ASN A CA 1
ATOM 1294 C C . ASN A 1 162 ? -11.591 1.025 -0.956 1.00 85.38 162 ASN A C 1
ATOM 1296 O O . ASN A 1 162 ? -12.141 -0.044 -0.687 1.00 85.38 162 ASN A O 1
ATOM 1300 N N . CYS A 1 163 ? -10.264 1.166 -0.870 1.00 86.94 163 CYS A N 1
ATOM 1301 C CA . CYS A 1 163 ? -9.410 0.101 -0.357 1.00 86.94 163 CYS A CA 1
ATOM 1302 C C . CYS A 1 163 ? -9.717 -0.180 1.118 1.00 86.94 163 CYS A C 1
ATOM 1304 O O . CYS A 1 163 ? -9.731 0.735 1.943 1.00 86.94 163 CYS A O 1
ATOM 1306 N N . ASP A 1 164 ? -9.885 -1.459 1.448 1.00 82.94 164 ASP A N 1
ATOM 1307 C CA . ASP A 1 164 ? -10.060 -1.914 2.823 1.00 82.94 164 ASP A CA 1
ATOM 1308 C C . ASP A 1 164 ? -8.762 -1.707 3.627 1.00 82.94 164 ASP A C 1
ATOM 1310 O O . ASP A 1 164 ? -7.680 -2.153 3.240 1.00 82.94 164 ASP A O 1
ATOM 1314 N N . ILE A 1 165 ? -8.879 -0.983 4.740 1.00 84.44 165 ILE A N 1
ATOM 1315 C CA . ILE A 1 165 ? -7.790 -0.644 5.666 1.00 84.44 165 ILE A CA 1
ATOM 1316 C C . ILE A 1 165 ? -7.482 -1.783 6.654 1.00 84.44 165 ILE A C 1
ATOM 1318 O O . ILE A 1 165 ? -6.426 -1.777 7.285 1.00 84.44 165 ILE A O 1
ATOM 1322 N N . THR A 1 166 ? -8.388 -2.755 6.785 1.00 84.06 166 THR A N 1
ATOM 1323 C CA . THR A 1 166 ? -8.306 -3.872 7.741 1.00 84.06 166 THR A CA 1
ATOM 1324 C C . THR A 1 166 ? -7.654 -5.125 7.163 1.00 84.06 166 THR A C 1
ATOM 1326 O O . THR A 1 166 ? -7.407 -6.078 7.899 1.00 84.06 166 THR A O 1
ATOM 1329 N N . VAL A 1 167 ? -7.329 -5.109 5.866 1.00 89.25 167 VAL A N 1
ATOM 1330 C CA . VAL A 1 167 ? -6.657 -6.218 5.179 1.00 89.25 167 VAL A CA 1
ATOM 1331 C C . VAL A 1 167 ? -5.372 -6.622 5.895 1.00 89.25 167 VAL A C 1
ATOM 1333 O O . VAL A 1 167 ? -4.654 -5.772 6.422 1.00 89.25 167 VAL A O 1
ATOM 1336 N N . THR A 1 168 ? -5.055 -7.911 5.864 1.00 94.25 168 THR A N 1
ATOM 1337 C CA . THR A 1 168 ? -3.829 -8.457 6.445 1.00 94.25 168 THR A CA 1
ATOM 1338 C C . THR A 1 168 ? -2.961 -9.111 5.379 1.00 94.25 168 THR A C 1
ATOM 1340 O O . THR A 1 168 ? -3.461 -9.724 4.432 1.00 94.25 168 THR A O 1
ATOM 1343 N N . ASP A 1 169 ? -1.645 -8.971 5.525 1.00 96.56 169 ASP A N 1
ATOM 1344 C CA . ASP A 1 169 ? -0.681 -9.763 4.766 1.00 96.56 169 ASP A CA 1
ATOM 1345 C C . ASP A 1 169 ? -0.559 -11.197 5.327 1.00 96.56 169 ASP A C 1
ATOM 1347 O O . ASP A 1 169 ? -1.260 -11.586 6.266 1.00 96.56 169 ASP A O 1
ATOM 1351 N N . LYS A 1 170 ? 0.325 -12.023 4.749 1.00 97.75 170 LYS A N 1
ATOM 1352 C CA . LYS A 1 170 ? 0.504 -13.423 5.184 1.00 97.75 170 LYS A CA 1
ATOM 1353 C C . LYS A 1 170 ? 0.989 -13.569 6.628 1.00 97.75 170 LYS A C 1
ATOM 1355 O O . LYS A 1 170 ? 0.784 -14.628 7.217 1.00 97.75 170 LYS A O 1
ATOM 1360 N N . ASP A 1 171 ? 1.588 -12.524 7.191 1.00 96.31 171 ASP A N 1
ATOM 1361 C CA . ASP A 1 171 ? 2.054 -12.492 8.574 1.00 96.31 171 ASP A CA 1
ATOM 1362 C C . ASP A 1 171 ? 0.987 -11.917 9.524 1.00 96.31 171 ASP A C 1
ATOM 1364 O O . ASP A 1 171 ? 1.274 -11.669 10.694 1.00 96.31 171 ASP A O 1
ATOM 1368 N N . GLY A 1 172 ? -0.243 -11.691 9.046 1.00 93.75 172 GLY A N 1
ATOM 1369 C CA . GLY A 1 172 ? -1.328 -11.104 9.833 1.00 93.75 172 GLY A CA 1
ATOM 1370 C C . GLY A 1 172 ? -1.182 -9.592 10.028 1.00 93.75 172 GLY A C 1
ATOM 1371 O O . GLY A 1 172 ? -1.863 -9.010 10.868 1.00 93.75 172 GLY A O 1
ATOM 1372 N N . ARG A 1 173 ? -0.285 -8.926 9.291 1.00 95.56 173 ARG A N 1
ATOM 1373 C CA . ARG A 1 173 ? 0.013 -7.504 9.500 1.00 95.56 173 ARG A CA 1
ATOM 1374 C C . ARG A 1 173 ? -0.931 -6.638 8.683 1.00 95.56 173 ARG A C 1
ATOM 1376 O O . ARG A 1 173 ? -1.048 -6.824 7.478 1.00 95.56 173 ARG A O 1
ATOM 1383 N N . THR A 1 174 ? -1.547 -5.652 9.329 1.00 94.62 174 THR A N 1
ATOM 1384 C CA . THR A 1 174 ? -2.373 -4.633 8.664 1.00 94.62 174 THR A CA 1
ATOM 1385 C C . THR A 1 174 ? -1.522 -3.494 8.080 1.00 94.62 174 THR A C 1
ATOM 1387 O O . THR A 1 174 ? -0.374 -3.294 8.496 1.00 94.62 174 THR A O 1
ATOM 1390 N N . PRO A 1 175 ? -2.063 -2.649 7.180 1.00 96.12 175 PRO A N 1
ATOM 1391 C CA . PRO A 1 175 ? -1.400 -1.412 6.768 1.00 96.12 175 PRO A CA 1
ATOM 1392 C C . PRO A 1 175 ? -1.005 -0.514 7.951 1.00 96.12 175 PRO A C 1
ATOM 1394 O O . PRO A 1 175 ? 0.087 0.052 7.946 1.00 96.12 175 PRO A O 1
ATOM 1397 N N . LEU A 1 176 ? -1.840 -0.422 8.995 1.00 93.31 176 LEU A N 1
ATOM 1398 C CA . LEU A 1 176 ? -1.509 0.318 10.219 1.00 93.31 176 LEU A CA 1
ATOM 1399 C C . LEU A 1 176 ? -0.311 -0.294 10.953 1.00 93.31 176 LEU A C 1
ATOM 1401 O O . LEU A 1 176 ? 0.563 0.445 11.411 1.00 93.31 176 LEU A O 1
ATOM 1405 N N . TYR A 1 177 ? -0.241 -1.625 11.032 1.00 93.25 177 TYR A N 1
ATOM 1406 C CA . TYR A 1 177 ? 0.912 -2.323 11.597 1.00 93.25 177 TYR A CA 1
ATOM 1407 C C . TYR A 1 177 ? 2.198 -1.942 10.857 1.00 93.25 177 TYR A C 1
ATOM 1409 O O . TYR A 1 177 ? 3.182 -1.559 11.492 1.00 93.25 177 TYR A O 1
ATOM 1417 N N . ILE A 1 178 ? 2.192 -1.993 9.519 1.00 94.94 178 ILE A N 1
ATOM 1418 C CA . ILE A 1 178 ? 3.372 -1.638 8.716 1.00 94.94 178 ILE A CA 1
ATOM 1419 C C . ILE A 1 178 ? 3.707 -0.144 8.863 1.00 94.94 178 ILE A C 1
ATOM 1421 O O . ILE A 1 178 ? 4.874 0.209 8.985 1.00 94.94 178 ILE A O 1
ATOM 1425 N N . ALA A 1 179 ? 2.716 0.748 8.910 1.00 94.38 179 ALA A N 1
ATOM 1426 C CA . ALA A 1 179 ? 2.940 2.180 9.125 1.00 94.38 179 ALA A CA 1
ATOM 1427 C C . ALA A 1 179 ? 3.617 2.464 10.482 1.00 94.38 179 ALA A C 1
ATOM 1429 O O . ALA A 1 179 ? 4.584 3.227 10.566 1.00 94.38 179 ALA A O 1
ATOM 1430 N N . ALA A 1 180 ? 3.162 1.802 11.550 1.00 90.62 180 ALA A N 1
ATOM 1431 C CA . ALA A 1 180 ? 3.763 1.922 12.875 1.00 90.62 180 ALA A CA 1
ATOM 1432 C C . ALA A 1 180 ? 5.185 1.338 12.913 1.00 90.62 180 ALA A C 1
ATOM 1434 O O . ALA A 1 180 ? 6.104 1.983 13.423 1.00 90.62 180 ALA A O 1
ATOM 1435 N N . SER A 1 181 ? 5.394 0.171 12.293 1.00 91.25 181 SER A N 1
ATOM 1436 C CA . SER A 1 181 ? 6.712 -0.462 12.169 1.00 91.25 181 SER A CA 1
ATOM 1437 C C . SER A 1 181 ? 7.645 0.245 11.188 1.00 91.25 181 SER A C 1
ATOM 1439 O O . SER A 1 181 ? 8.829 -0.086 11.150 1.00 91.25 181 SER A O 1
ATOM 1441 N N . LEU A 1 182 ? 7.141 1.202 10.399 1.00 91.25 182 LEU A N 1
ATOM 1442 C CA . LEU A 1 182 ? 7.903 2.104 9.536 1.00 91.25 182 LEU A CA 1
ATOM 1443 C C . LEU A 1 182 ? 8.083 3.505 10.120 1.00 91.25 182 LEU A C 1
ATOM 1445 O O . LEU A 1 182 ? 8.918 4.255 9.609 1.00 91.25 182 LEU A O 1
ATOM 1449 N N . GLY A 1 183 ? 7.408 3.816 11.229 1.00 91.62 183 GLY A N 1
ATOM 1450 C CA . GLY A 1 183 ? 7.528 5.094 11.919 1.00 91.62 183 GLY A CA 1
ATOM 1451 C C . GLY A 1 183 ? 6.970 6.258 11.106 1.00 91.62 183 GLY A C 1
ATOM 1452 O O . GLY A 1 183 ? 7.595 7.306 11.082 1.00 91.62 183 GLY A O 1
ATOM 1453 N N . THR A 1 184 ? 5.852 6.069 10.396 1.00 92.81 184 THR A N 1
ATOM 1454 C CA . THR A 1 184 ? 5.253 7.070 9.491 1.00 92.81 184 THR A CA 1
ATOM 1455 C C . THR A 1 184 ? 4.084 7.792 10.181 1.00 92.81 184 THR A C 1
ATOM 1457 O O . THR A 1 184 ? 2.945 7.323 10.082 1.00 92.81 184 THR A O 1
ATOM 1460 N N . PRO A 1 185 ? 4.311 8.913 10.899 1.00 91.94 185 PRO A N 1
ATOM 1461 C CA . PRO A 1 185 ? 3.331 9.455 11.841 1.00 91.94 185 PRO A CA 1
ATOM 1462 C C . PRO A 1 185 ? 2.066 9.955 11.144 1.00 91.94 185 PRO A C 1
ATOM 1464 O O . PRO A 1 185 ? 0.967 9.665 11.596 1.00 91.94 185 PRO A O 1
ATOM 1467 N N . GLU A 1 186 ? 2.212 10.619 9.997 1.00 94.38 186 GLU A N 1
ATOM 1468 C CA . GLU A 1 186 ? 1.092 11.159 9.215 1.00 94.38 186 GLU A CA 1
ATOM 1469 C C . GLU A 1 186 ? 0.115 10.070 8.755 1.00 94.38 186 GLU A C 1
ATOM 1471 O O . GLU A 1 186 ? -1.101 10.250 8.808 1.00 94.38 186 GLU A O 1
ATOM 1476 N N . VAL A 1 187 ? 0.640 8.918 8.328 1.00 95.19 187 VAL A N 1
ATOM 1477 C CA . VAL A 1 187 ? -0.174 7.775 7.890 1.00 95.19 187 VAL A CA 1
ATOM 1478 C C . VAL A 1 187 ? -0.819 7.075 9.081 1.00 95.19 187 VAL A C 1
ATOM 1480 O O . VAL A 1 187 ? -1.996 6.731 9.005 1.00 95.19 187 VAL A O 1
ATOM 1483 N N . VAL A 1 188 ? -0.093 6.918 10.193 1.00 90.69 188 VAL A N 1
ATOM 1484 C CA . VAL A 1 188 ? -0.652 6.363 11.437 1.00 90.69 188 VAL A CA 1
ATOM 1485 C C . VAL A 1 188 ? -1.794 7.242 11.950 1.00 90.69 188 VAL A C 1
ATOM 1487 O O . VAL A 1 188 ? -2.877 6.734 12.222 1.00 90.69 188 VAL A O 1
ATOM 1490 N N . GLU A 1 189 ? -1.588 8.557 12.042 1.00 86.56 189 GLU A N 1
ATOM 1491 C CA . GLU A 1 189 ? -2.626 9.497 12.469 1.00 86.56 189 GLU A CA 1
ATOM 1492 C C . GLU A 1 189 ? -3.823 9.476 11.520 1.00 86.56 189 GLU A C 1
ATOM 1494 O O . GLU A 1 189 ? -4.961 9.416 11.984 1.00 86.56 189 GLU A O 1
ATOM 1499 N N . TYR A 1 190 ? -3.587 9.457 10.205 1.00 87.25 190 TYR A N 1
ATOM 1500 C CA . TYR A 1 190 ? -4.666 9.360 9.230 1.00 87.25 190 TYR A CA 1
ATOM 1501 C C . TYR A 1 190 ? -5.491 8.086 9.422 1.00 87.25 190 TYR A C 1
ATOM 1503 O O . TYR A 1 190 ? -6.708 8.185 9.567 1.00 87.25 190 TYR A O 1
ATOM 1511 N N . PHE A 1 191 ? -4.852 6.916 9.492 1.00 85.81 191 PHE A N 1
ATOM 1512 C CA . PHE A 1 191 ? -5.534 5.642 9.723 1.00 85.81 191 PHE A CA 1
ATOM 1513 C C . PHE A 1 191 ? -6.367 5.665 11.005 1.00 85.81 191 PHE A C 1
ATOM 1515 O O . PHE A 1 191 ? -7.571 5.418 10.940 1.00 85.81 191 PHE A O 1
ATOM 1522 N N . LEU A 1 192 ? -5.781 6.061 12.136 1.00 80.06 192 LEU A N 1
ATOM 1523 C CA . LEU A 1 192 ? -6.491 6.122 13.417 1.00 80.06 192 LEU A CA 1
ATOM 1524 C C . LEU A 1 192 ? -7.649 7.129 13.397 1.00 80.06 192 LEU A C 1
ATOM 1526 O O . LEU A 1 192 ? -8.705 6.863 13.965 1.00 80.06 192 LEU A O 1
ATOM 1530 N N . SER A 1 193 ? -7.493 8.253 12.693 1.00 78.69 193 SER A N 1
ATOM 1531 C CA . SER A 1 193 ? -8.554 9.254 12.537 1.00 78.69 193 SER A CA 1
ATOM 1532 C C . SER A 1 193 ? -9.746 8.768 11.709 1.00 78.69 193 SER A C 1
ATOM 1534 O O . SER A 1 193 ? -10.833 9.326 11.840 1.00 78.69 193 SER A O 1
ATOM 1536 N N . THR A 1 194 ? -9.572 7.733 10.876 1.00 69.56 194 THR A N 1
ATOM 1537 C CA . THR A 1 194 ? -10.687 7.169 10.096 1.00 69.56 194 THR A CA 1
ATOM 1538 C C . THR A 1 194 ? -11.668 6.368 10.950 1.00 69.56 194 THR A C 1
ATOM 1540 O O . THR A 1 194 ? -12.797 6.163 10.518 1.00 69.56 194 THR A O 1
ATOM 1543 N N . GLY A 1 195 ? -11.248 5.888 12.127 1.00 59.88 195 GLY A N 1
ATOM 1544 C CA . GLY A 1 195 ? -12.054 5.033 13.007 1.00 59.88 195 GLY A CA 1
ATOM 1545 C C . GLY A 1 195 ? -12.304 3.609 12.487 1.00 59.88 195 GLY A C 1
ATOM 1546 O O . GLY A 1 195 ? -12.908 2.811 13.192 1.00 59.88 195 GLY A O 1
ATOM 1547 N N . ASN A 1 196 ? -11.819 3.271 11.288 1.00 65.31 196 ASN A N 1
ATOM 1548 C CA . ASN A 1 196 ? -12.095 1.997 10.615 1.00 65.31 196 ASN A CA 1
ATOM 1549 C C . ASN A 1 196 ? -10.969 0.960 10.771 1.00 65.31 196 ASN A C 1
ATOM 1551 O O . ASN A 1 196 ? -11.015 -0.092 10.142 1.00 65.31 196 ASN A O 1
ATOM 1555 N N . CYS A 1 197 ? -9.936 1.249 11.565 1.00 69.06 197 CYS A N 1
ATOM 1556 C CA . CYS A 1 197 ? -8.831 0.329 11.830 1.00 69.06 197 CYS A CA 1
ATOM 1557 C C . CYS A 1 197 ? -8.739 -0.006 13.320 1.00 69.06 197 CYS A C 1
ATOM 1559 O O . CYS A 1 197 ? -8.864 0.881 14.163 1.00 69.06 197 CYS A O 1
ATOM 1561 N N . ASP A 1 198 ? -8.441 -1.265 13.637 1.00 70.19 198 ASP A N 1
ATOM 1562 C CA . ASP A 1 198 ? -8.137 -1.690 15.002 1.00 70.19 198 ASP A CA 1
ATOM 1563 C C . ASP A 1 198 ? -6.651 -1.412 15.332 1.00 70.19 198 ASP A C 1
ATOM 1565 O O . ASP A 1 198 ? -5.764 -2.060 14.763 1.00 70.19 198 ASP A O 1
ATOM 1569 N N . PRO A 1 199 ? -6.328 -0.469 16.243 1.00 71.56 199 PRO A N 1
ATOM 1570 C CA . PRO A 1 199 ? -4.947 -0.203 16.653 1.00 71.56 199 PRO A CA 1
ATOM 1571 C C . PRO A 1 199 ? -4.314 -1.316 17.490 1.00 71.56 199 PRO A C 1
ATOM 1573 O O . PRO A 1 199 ? -3.102 -1.279 17.718 1.00 71.56 199 PRO A O 1
ATOM 1576 N N . LEU A 1 200 ? -5.111 -2.273 17.969 1.00 73.75 200 LEU A N 1
ATOM 1577 C CA . LEU A 1 200 ? -4.670 -3.439 18.728 1.00 73.75 200 LEU A CA 1
ATOM 1578 C C . LEU A 1 200 ? -4.601 -4.706 17.871 1.00 73.75 200 LEU A C 1
ATOM 1580 O O . LEU A 1 200 ? -4.243 -5.755 18.409 1.00 73.75 200 LEU A O 1
ATOM 1584 N N . ALA A 1 201 ? -4.886 -4.609 16.566 1.00 75.50 201 ALA A N 1
ATOM 1585 C CA . ALA A 1 201 ? -4.774 -5.725 15.637 1.00 75.50 201 ALA A CA 1
ATOM 1586 C C . ALA A 1 201 ? -3.392 -6.376 15.761 1.00 75.50 201 ALA A C 1
ATOM 1588 O O . ALA A 1 201 ? -2.362 -5.698 15.698 1.00 75.50 201 ALA A O 1
ATOM 1589 N N . LYS A 1 202 ? -3.379 -7.691 15.972 1.00 80.44 202 LYS A N 1
ATOM 1590 C CA . LYS A 1 202 ? -2.155 -8.457 16.195 1.00 80.44 202 LYS A CA 1
ATOM 1591 C C . LYS A 1 202 ? -1.700 -9.134 14.913 1.00 80.44 202 LYS A C 1
ATOM 1593 O O . LYS A 1 202 ? -2.528 -9.656 14.174 1.00 80.44 202 LYS A O 1
ATOM 1598 N N . ASP A 1 203 ? -0.389 -9.159 14.702 1.00 87.19 203 ASP A N 1
ATOM 1599 C CA . ASP A 1 203 ? 0.218 -10.061 13.725 1.00 87.19 203 ASP A CA 1
ATOM 1600 C C . ASP A 1 203 ? 0.159 -11.525 14.207 1.00 87.19 203 ASP A C 1
ATOM 1602 O O . ASP A 1 203 ? -0.283 -11.823 15.322 1.00 87.19 203 ASP A O 1
ATOM 1606 N N . ASN A 1 204 ? 0.643 -12.453 13.382 1.00 91.31 204 ASN A N 1
ATOM 1607 C CA . ASN A 1 204 ? 0.684 -13.883 13.709 1.00 91.31 204 ASN A CA 1
ATOM 1608 C C . ASN A 1 204 ? 1.576 -14.215 14.924 1.00 91.31 204 ASN A C 1
ATOM 1610 O O . ASN A 1 204 ? 1.474 -15.307 15.478 1.00 91.31 204 ASN A O 1
ATOM 1614 N N . GLU A 1 205 ? 2.438 -13.289 15.354 1.00 88.75 205 GLU A N 1
ATOM 1615 C CA . GLU A 1 205 ? 3.277 -13.408 16.554 1.00 88.75 205 GLU A CA 1
ATOM 1616 C C . GLU A 1 205 ? 2.620 -12.762 17.791 1.00 88.75 205 GLU A C 1
ATOM 1618 O O . GLU A 1 205 ? 3.200 -12.741 18.877 1.00 88.75 205 GLU A O 1
ATOM 1623 N N . GLY A 1 206 ? 1.401 -12.231 17.659 1.00 79.81 206 GLY A N 1
ATOM 1624 C CA . GLY A 1 206 ? 0.663 -11.599 18.747 1.00 79.81 206 GLY A CA 1
ATOM 1625 C C . GLY A 1 206 ? 1.073 -10.152 19.043 1.00 79.81 206 GLY A C 1
ATOM 1626 O O . GLY A 1 206 ? 0.638 -9.601 20.061 1.00 79.81 206 GLY A O 1
ATOM 1627 N N . ARG A 1 207 ? 1.892 -9.529 18.188 1.00 81.00 207 ARG A N 1
ATOM 1628 C CA . ARG A 1 207 ? 2.401 -8.164 18.364 1.00 81.00 207 ARG A CA 1
ATOM 1629 C C . ARG A 1 207 ? 1.455 -7.129 17.771 1.00 81.00 207 ARG A C 1
ATOM 1631 O O . ARG A 1 207 ? 0.893 -7.315 16.698 1.00 81.00 207 ARG A O 1
ATOM 1638 N N . THR A 1 208 ? 1.340 -5.996 18.450 1.00 82.81 208 THR A N 1
ATOM 1639 C CA . THR A 1 208 ? 0.494 -4.853 18.075 1.00 82.81 208 THR A CA 1
ATOM 1640 C C . THR A 1 208 ? 1.307 -3.733 17.415 1.00 82.81 208 THR A C 1
ATOM 1642 O O . THR A 1 208 ? 2.484 -3.560 17.747 1.00 82.81 208 THR A O 1
ATOM 1645 N N . PRO A 1 209 ? 0.692 -2.880 16.573 1.00 84.00 209 PRO A N 1
ATOM 1646 C CA . PRO A 1 209 ? 1.343 -1.705 15.992 1.00 84.00 209 PRO A CA 1
ATOM 1647 C C . PRO A 1 209 ? 2.079 -0.830 17.024 1.00 84.00 209 PRO A C 1
ATOM 1649 O O . PRO A 1 209 ? 3.197 -0.374 16.782 1.00 84.00 209 PRO A O 1
ATOM 1652 N N . LEU A 1 210 ? 1.491 -0.634 18.211 1.00 81.50 210 LEU A N 1
ATOM 1653 C CA . LEU A 1 210 ? 2.100 0.158 19.284 1.00 81.50 210 LEU A CA 1
ATOM 1654 C C . LEU A 1 210 ? 3.355 -0.501 19.882 1.00 81.50 210 LEU A C 1
ATOM 1656 O O . LEU A 1 210 ? 4.288 0.209 20.259 1.00 81.50 210 LEU A O 1
ATOM 1660 N N . GLN A 1 211 ? 3.396 -1.832 20.000 1.00 81.19 211 GLN A N 1
ATOM 1661 C CA . GLN A 1 211 ? 4.600 -2.539 20.459 1.00 81.19 211 GLN A CA 1
ATOM 1662 C C . GLN A 1 211 ? 5.749 -2.338 19.467 1.00 81.19 211 GLN A C 1
ATOM 1664 O O . GLN A 1 211 ? 6.833 -1.928 19.874 1.00 81.19 211 GLN A O 1
ATOM 1669 N N . LEU A 1 212 ? 5.469 -2.475 18.168 1.00 81.88 212 LEU A N 1
ATOM 1670 C CA . LEU A 1 212 ? 6.449 -2.261 17.099 1.00 81.88 212 LEU A CA 1
ATOM 1671 C C . LEU A 1 212 ? 6.967 -0.821 17.075 1.00 81.88 212 LEU A C 1
ATOM 1673 O O . LEU A 1 212 ? 8.160 -0.590 16.890 1.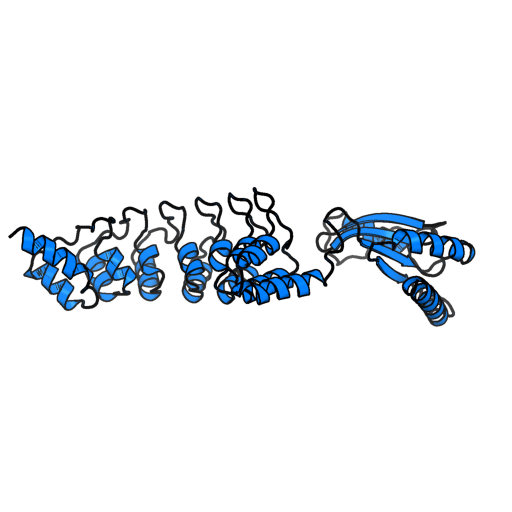00 81.88 212 LEU A O 1
ATOM 1677 N N . ALA A 1 213 ? 6.090 0.159 17.307 1.00 82.88 213 ALA A N 1
ATOM 1678 C CA . ALA A 1 213 ? 6.520 1.540 17.468 1.00 82.88 213 ALA A CA 1
ATOM 1679 C C . ALA A 1 213 ? 7.525 1.654 18.631 1.00 82.88 213 ALA A C 1
ATOM 1681 O O . ALA A 1 213 ? 8.605 2.213 18.450 1.00 82.88 213 ALA A O 1
ATOM 1682 N N . LYS A 1 214 ? 7.235 1.096 19.812 1.00 78.50 214 LYS A N 1
ATOM 1683 C CA . LYS A 1 214 ? 8.128 1.194 20.986 1.00 78.50 214 LYS A CA 1
ATOM 1684 C C . LYS A 1 214 ? 9.513 0.577 20.764 1.00 78.50 214 LYS A C 1
ATOM 1686 O O . LYS A 1 214 ? 10.484 1.088 21.312 1.00 78.50 214 LYS A O 1
ATOM 1691 N N . GLU A 1 215 ? 9.613 -0.464 19.946 1.00 82.00 215 GLU A N 1
ATOM 1692 C CA . GLU A 1 215 ? 10.873 -1.161 19.650 1.00 82.00 215 GLU A CA 1
ATOM 1693 C C . GLU A 1 215 ? 11.839 -0.350 18.760 1.00 82.00 215 GLU A C 1
ATOM 1695 O O . GLU A 1 215 ? 13.028 -0.654 18.710 1.00 82.00 215 GLU A O 1
ATOM 1700 N N . ARG A 1 216 ? 11.373 0.718 18.092 1.00 72.69 216 ARG A N 1
ATOM 1701 C CA . ARG A 1 216 ? 12.182 1.518 17.147 1.00 72.69 216 ARG A CA 1
ATOM 1702 C C . ARG A 1 216 ? 13.115 2.568 17.762 1.00 72.69 216 ARG A C 1
ATOM 1704 O O . ARG A 1 216 ? 13.929 3.135 17.038 1.00 72.69 216 ARG A O 1
ATOM 1711 N N . GLY A 1 217 ? 13.015 2.863 19.058 1.00 66.56 217 GLY A N 1
ATOM 1712 C CA . GLY A 1 217 ? 13.865 3.874 19.707 1.00 66.56 217 GLY A CA 1
ATOM 1713 C C . GLY A 1 217 ? 13.465 5.332 19.406 1.00 66.56 217 GLY A C 1
ATOM 1714 O O . GLY A 1 217 ? 12.279 5.665 19.415 1.00 66.56 217 GLY A O 1
ATOM 1715 N N . TYR A 1 218 ? 14.450 6.220 19.201 1.00 55.88 218 TYR A N 1
ATOM 1716 C CA . TYR A 1 218 ? 14.287 7.687 19.239 1.00 55.88 218 TYR A CA 1
ATOM 1717 C C . TYR A 1 218 ? 13.293 8.270 18.218 1.00 55.88 218 TYR A C 1
ATOM 1719 O O . TYR A 1 218 ? 12.606 9.227 18.557 1.00 55.88 218 TYR A O 1
ATOM 1727 N N . ASP A 1 219 ? 13.123 7.672 17.034 1.00 60.78 219 ASP A N 1
ATOM 1728 C CA . ASP A 1 219 ? 12.213 8.178 15.982 1.00 60.78 219 ASP A CA 1
ATOM 1729 C C . ASP A 1 219 ? 10.733 7.818 16.212 1.00 60.78 219 ASP A C 1
ATOM 1731 O O . ASP A 1 219 ? 9.853 8.153 15.419 1.00 60.78 219 ASP A O 1
ATOM 1735 N N . SER A 1 220 ? 10.431 7.119 17.307 1.00 74.00 220 SER A N 1
ATOM 1736 C CA . SER A 1 220 ? 9.089 6.608 17.588 1.00 74.00 220 SER A CA 1
ATOM 1737 C C . SER A 1 220 ? 8.234 7.519 18.469 1.00 74.00 220 SER A C 1
ATOM 1739 O O . SER A 1 220 ? 7.027 7.306 18.602 1.00 74.00 220 SER A O 1
ATOM 1741 N N . TYR A 1 221 ? 8.816 8.557 19.078 1.00 82.94 221 TYR A N 1
ATOM 1742 C CA . TYR A 1 221 ? 8.099 9.388 20.051 1.00 82.94 221 TYR A CA 1
ATOM 1743 C C . TYR A 1 221 ? 6.809 9.987 19.468 1.00 82.94 221 TYR A C 1
ATOM 1745 O O . TYR A 1 221 ? 5.782 9.981 20.146 1.00 82.94 221 TYR A O 1
ATOM 1753 N N . THR A 1 222 ? 6.832 10.433 18.206 1.00 86.88 222 THR A N 1
ATOM 1754 C CA . THR A 1 222 ? 5.666 11.004 17.518 1.00 86.88 222 THR A CA 1
ATOM 1755 C C . THR A 1 222 ? 4.589 9.951 17.287 1.00 86.88 222 THR A C 1
ATOM 1757 O O . THR A 1 222 ? 3.426 10.189 17.594 1.00 86.88 222 THR A O 1
ATOM 1760 N N . VAL A 1 223 ? 4.964 8.761 16.809 1.00 85.44 223 VAL A N 1
ATOM 1761 C CA . VAL A 1 223 ? 4.022 7.654 16.577 1.00 85.44 223 VAL A CA 1
ATOM 1762 C C . VAL A 1 223 ? 3.408 7.186 17.895 1.00 85.44 223 VAL A C 1
ATOM 1764 O O . VAL A 1 223 ? 2.192 7.051 17.992 1.00 85.44 223 VAL A O 1
ATOM 1767 N N . ILE A 1 224 ? 4.212 7.023 18.947 1.00 81.94 224 ILE A N 1
ATOM 1768 C CA . ILE A 1 224 ? 3.726 6.687 20.292 1.00 81.94 224 ILE A CA 1
ATOM 1769 C C . ILE A 1 224 ? 2.796 7.783 20.824 1.00 81.94 224 ILE A C 1
ATOM 1771 O O . ILE A 1 224 ? 1.769 7.466 21.419 1.00 81.94 224 ILE A O 1
ATOM 1775 N N . ALA A 1 225 ? 3.129 9.063 20.632 1.00 80.50 225 ALA A N 1
ATOM 1776 C CA . ALA A 1 225 ? 2.284 10.179 21.049 1.00 80.50 225 ALA A CA 1
ATOM 1777 C C . ALA A 1 225 ? 0.941 10.183 20.309 1.00 80.50 225 ALA A C 1
ATOM 1779 O O . ALA A 1 225 ? -0.090 10.404 20.940 1.00 80.50 225 ALA A O 1
ATOM 1780 N N . ILE A 1 226 ? 0.932 9.859 19.014 1.00 80.56 226 ILE A N 1
ATOM 1781 C CA . ILE A 1 226 ? -0.291 9.659 18.232 1.00 80.56 226 ILE A CA 1
ATOM 1782 C C . ILE A 1 226 ? -1.097 8.495 18.820 1.00 80.56 226 ILE A C 1
ATOM 1784 O O . ILE A 1 226 ? -2.245 8.690 19.204 1.00 80.56 226 ILE A O 1
ATOM 1788 N N . PHE A 1 227 ? -0.505 7.315 19.020 1.00 76.62 227 PHE A N 1
ATOM 1789 C CA . PHE A 1 227 ? -1.210 6.200 19.665 1.00 76.62 227 PHE A CA 1
ATOM 1790 C C . PHE A 1 227 ? -1.715 6.539 21.074 1.00 76.62 227 PHE A C 1
ATOM 1792 O O . PHE A 1 227 ? -2.757 6.038 21.467 1.00 76.62 227 PHE A O 1
ATOM 1799 N N . LYS A 1 228 ? -1.037 7.405 21.839 1.00 71.88 228 LYS A N 1
ATOM 1800 C CA . LYS A 1 228 ? -1.534 7.909 23.134 1.00 71.88 228 LYS A CA 1
ATOM 1801 C C . LYS A 1 228 ? -2.694 8.892 22.967 1.00 71.88 228 LYS A C 1
ATOM 1803 O O . LYS A 1 228 ? -3.672 8.787 23.697 1.00 71.88 228 LYS A O 1
ATOM 1808 N N . LYS A 1 229 ? -2.623 9.810 21.998 1.00 69.12 229 LYS A N 1
ATOM 1809 C CA . LYS A 1 229 ? -3.720 10.724 21.632 1.00 69.12 229 LYS A CA 1
ATOM 1810 C C . LYS A 1 229 ? -4.981 9.929 21.289 1.00 69.12 229 LYS A C 1
ATOM 1812 O O . LYS A 1 229 ? -6.046 10.217 21.823 1.00 69.12 229 LYS A O 1
ATOM 1817 N N . PHE A 1 230 ? -4.832 8.892 20.470 1.00 63.41 230 PHE A N 1
ATOM 1818 C CA . PHE A 1 230 ? -5.915 7.991 20.075 1.00 63.41 230 PHE A CA 1
ATOM 1819 C C . PHE A 1 230 ? -6.170 6.842 21.066 1.00 63.41 230 PHE A C 1
ATOM 1821 O O . PHE A 1 230 ? -7.140 6.123 20.898 1.00 63.41 230 PHE A O 1
ATOM 1828 N N . GLY A 1 231 ? -5.339 6.674 22.099 1.00 48.88 231 GLY A N 1
ATOM 1829 C CA . GLY A 1 231 ? -5.531 5.715 23.196 1.00 48.88 231 GLY A CA 1
ATOM 1830 C C . GLY A 1 231 ? -6.220 6.330 24.419 1.00 48.88 231 GLY A C 1
ATOM 1831 O O . GLY A 1 231 ? -6.880 5.624 25.176 1.00 48.88 231 GLY A O 1
ATOM 1832 N N . ASN A 1 232 ? -6.110 7.656 24.588 1.00 40.34 232 ASN A N 1
ATOM 1833 C CA . ASN A 1 232 ? -6.930 8.461 25.502 1.00 40.34 232 ASN A CA 1
ATOM 1834 C C . ASN A 1 232 ? -8.351 8.659 24.962 1.00 40.34 232 ASN A C 1
ATOM 1836 O O . ASN A 1 232 ? -9.289 8.817 25.743 1.00 40.34 232 ASN A O 1
ATOM 1840 N N . ILE A 1 233 ? -8.522 8.592 23.635 1.00 43.22 233 ILE A N 1
ATOM 1841 C CA . ILE A 1 233 ? -9.773 8.107 23.056 1.00 43.22 233 ILE A CA 1
ATOM 1842 C C . ILE A 1 233 ? -9.818 6.644 23.466 1.00 43.22 233 ILE A C 1
ATOM 1844 O O . ILE A 1 233 ? -9.270 5.775 22.799 1.00 43.22 233 ILE A O 1
ATOM 1848 N N . LYS A 1 234 ? -10.366 6.388 24.651 1.00 37.12 234 LYS A N 1
ATOM 1849 C CA . LYS A 1 234 ? -10.650 5.041 25.101 1.00 37.12 234 LYS A CA 1
ATOM 1850 C C . LYS A 1 234 ? -11.374 4.340 23.948 1.00 37.12 234 LYS A C 1
ATOM 1852 O O . LYS A 1 234 ? -12.560 4.562 23.727 1.00 37.12 234 LYS A O 1
ATOM 1857 N N . ILE A 1 235 ? -10.683 3.422 23.284 1.00 41.94 235 ILE A N 1
ATOM 1858 C CA . ILE A 1 235 ? -11.309 2.192 22.817 1.00 41.94 235 ILE A CA 1
ATOM 1859 C C . ILE A 1 235 ? -11.616 1.452 24.121 1.00 41.94 235 ILE A C 1
ATOM 1861 O O . ILE A 1 235 ? -10.909 0.536 24.526 1.00 41.94 235 ILE A O 1
ATOM 1865 N N . SER A 1 236 ? -12.586 1.968 24.889 1.00 35.31 236 SER A N 1
ATOM 1866 C CA . SER A 1 236 ? -12.961 1.445 26.208 1.00 35.31 236 SER A CA 1
ATOM 1867 C C . SER A 1 236 ? -13.609 0.092 26.097 1.00 35.31 236 SER A C 1
ATOM 1869 O O . SER A 1 236 ? -13.914 -0.507 27.125 1.00 35.31 236 SER A O 1
ATOM 1871 N N . HIS A 1 237 ? -13.831 -0.371 24.874 1.00 37.28 237 HIS A N 1
ATOM 1872 C CA . HIS A 1 237 ? -14.546 -1.580 24.650 1.00 37.28 237 HIS A CA 1
ATOM 1873 C C . HIS A 1 237 ? -13.748 -2.499 23.730 1.00 37.28 237 HIS A C 1
ATOM 1875 O O . HIS A 1 237 ? -13.671 -2.215 22.533 1.00 37.28 237 HIS A O 1
ATOM 1881 N N . PRO A 1 238 ? -13.142 -3.601 24.239 1.00 34.88 238 PRO A N 1
ATOM 1882 C CA . PRO A 1 238 ? -12.902 -4.763 23.390 1.00 34.88 238 PRO A CA 1
ATOM 1883 C C . PRO A 1 238 ? -14.159 -5.030 22.562 1.00 34.88 238 PRO A C 1
ATOM 1885 O O . PRO A 1 238 ? -15.267 -4.757 23.023 1.00 34.88 238 PRO A O 1
ATOM 1888 N N . ILE A 1 239 ? -13.992 -5.558 21.352 1.00 39.97 239 ILE A N 1
ATOM 1889 C CA . ILE A 1 239 ? -15.083 -5.822 20.400 1.00 39.97 239 ILE A CA 1
ATOM 1890 C C . ILE A 1 239 ? -16.211 -6.673 21.040 1.00 39.97 239 ILE A C 1
ATOM 1892 O O . ILE A 1 239 ? -17.353 -6.604 20.598 1.00 39.97 239 ILE A O 1
ATOM 1896 N N . ASP A 1 240 ? -15.939 -7.348 22.164 1.00 39.62 240 ASP A N 1
ATOM 1897 C CA . ASP A 1 240 ? -16.897 -8.110 22.981 1.00 39.62 240 ASP A CA 1
ATOM 1898 C C . ASP A 1 240 ? -17.481 -7.391 24.216 1.00 39.62 240 ASP A C 1
ATOM 1900 O O . ASP A 1 240 ? -18.337 -7.946 24.904 1.00 39.62 240 ASP A O 1
ATOM 1904 N N . SER A 1 241 ? -17.050 -6.174 24.542 1.00 49.47 241 SER A N 1
ATOM 1905 C CA . SER A 1 241 ? -17.648 -5.396 25.631 1.00 49.47 241 SER A CA 1
ATOM 1906 C C . SER A 1 241 ? -18.659 -4.404 25.086 1.00 49.47 241 SER A C 1
ATOM 1908 O O . SER A 1 241 ? -18.431 -3.710 24.098 1.00 49.47 241 SER A O 1
ATOM 1910 N N . TYR A 1 242 ? -19.806 -4.377 25.738 1.00 56.31 242 TYR A N 1
ATOM 1911 C CA . TYR A 1 242 ? -20.929 -3.597 25.282 1.00 56.31 242 TYR A CA 1
ATOM 1912 C C . TYR A 1 242 ? -20.784 -2.139 25.719 1.00 56.31 242 TYR A C 1
ATOM 1914 O O . TYR A 1 242 ? -20.446 -1.865 26.871 1.00 56.31 242 TYR A O 1
ATOM 1922 N N . VAL A 1 243 ? -21.105 -1.208 24.823 1.00 69.44 243 VAL A N 1
ATOM 1923 C CA . VAL A 1 243 ? -21.384 0.181 25.206 1.00 69.44 243 VAL A CA 1
ATOM 1924 C C . VAL A 1 243 ? -22.741 0.205 25.907 1.00 69.44 243 VAL A C 1
ATOM 1926 O O . VAL A 1 243 ? -23.745 -0.205 25.323 1.00 69.44 243 VAL A O 1
ATOM 1929 N N . ASN A 1 244 ? -22.787 0.685 27.150 1.00 73.94 244 ASN A N 1
ATOM 1930 C CA . ASN A 1 244 ? -24.040 0.833 27.886 1.00 73.94 244 ASN A CA 1
ATOM 1931 C C . ASN A 1 244 ? -24.738 2.138 27.474 1.00 73.94 244 ASN A C 1
ATOM 1933 O O . ASN A 1 244 ? -24.228 3.232 27.720 1.00 73.94 244 ASN A O 1
ATOM 1937 N N . VAL A 1 245 ? -25.922 2.032 26.871 1.00 85.00 245 VAL A N 1
ATOM 1938 C CA . VAL A 1 245 ? -26.816 3.167 26.610 1.00 85.00 245 VAL A CA 1
ATOM 1939 C C . VAL A 1 245 ? -27.978 3.080 27.588 1.00 85.00 245 VAL A C 1
ATOM 1941 O O . VAL A 1 245 ? -28.702 2.092 27.607 1.00 85.00 245 VAL A O 1
ATOM 1944 N N . LEU A 1 246 ? -28.150 4.102 28.417 1.00 86.12 246 LEU A N 1
ATOM 1945 C CA . LEU A 1 246 ? -29.175 4.153 29.450 1.00 86.12 246 LEU A CA 1
ATOM 1946 C C . LEU A 1 246 ? -30.303 5.061 28.970 1.00 86.12 246 LEU A C 1
ATOM 1948 O O . LEU A 1 246 ? -30.137 6.279 28.882 1.00 86.12 246 LEU A O 1
ATOM 1952 N N . LEU A 1 247 ? -31.441 4.458 28.637 1.00 87.81 247 LEU A N 1
ATOM 1953 C CA . LEU A 1 247 ? -32.627 5.163 28.181 1.00 87.81 247 LEU A CA 1
ATOM 1954 C C . LEU A 1 247 ? -33.494 5.533 29.381 1.00 87.81 247 LEU A C 1
ATOM 1956 O O . LEU A 1 247 ? -34.107 4.673 30.010 1.00 87.81 247 LEU A O 1
ATOM 1960 N N . VAL A 1 248 ? -33.548 6.825 29.688 1.00 87.06 248 VAL A N 1
ATOM 1961 C CA . VAL A 1 248 ? -34.219 7.365 30.875 1.00 87.06 248 VAL A CA 1
ATOM 1962 C C . VAL A 1 248 ? -35.249 8.424 30.496 1.00 87.06 248 VAL A C 1
ATOM 1964 O O . VAL A 1 248 ? -35.232 8.964 29.392 1.00 87.06 248 VAL A O 1
ATOM 1967 N N . GLY A 1 249 ? -36.191 8.710 31.391 1.00 86.31 249 GLY A N 1
ATOM 1968 C CA . GLY A 1 249 ? -37.296 9.633 31.121 1.00 86.31 249 GLY A CA 1
ATOM 1969 C C . GLY A 1 249 ? -38.585 9.212 31.815 1.00 86.31 249 GLY A C 1
ATOM 1970 O O . GLY A 1 249 ? -38.726 8.074 32.264 1.00 86.31 249 GLY A O 1
ATOM 1971 N N . ASN A 1 250 ? -39.560 10.113 31.871 1.00 84.69 250 ASN A N 1
ATOM 1972 C CA . ASN A 1 250 ? -40.819 9.902 32.591 1.00 84.69 250 ASN A CA 1
ATOM 1973 C C . ASN A 1 250 ? -41.680 8.756 32.018 1.00 84.69 250 ASN A C 1
ATOM 1975 O O . ASN A 1 250 ? -41.430 8.279 30.900 1.00 84.69 250 ASN A O 1
ATOM 1979 N N . PRO A 1 251 ? -42.680 8.253 32.773 1.00 81.88 251 PRO A N 1
ATOM 1980 C CA . PRO A 1 251 ? -43.631 7.272 32.254 1.00 81.88 251 PRO A CA 1
ATOM 1981 C C . PRO A 1 251 ? -44.323 7.845 31.016 1.00 81.88 251 PRO A C 1
ATOM 1983 O O . PRO A 1 251 ? -44.585 9.038 30.969 1.00 81.88 251 PRO A O 1
ATOM 1986 N N . GLY A 1 252 ? -44.577 7.025 29.996 1.00 79.81 252 GLY A N 1
ATOM 1987 C CA . GLY A 1 252 ? -45.224 7.508 28.769 1.00 79.81 252 GLY A CA 1
ATOM 1988 C C . GLY A 1 252 ? -44.330 8.310 27.811 1.00 79.81 252 GLY A C 1
ATOM 1989 O O . GLY A 1 252 ? -44.763 8.597 26.700 1.00 79.81 252 GLY A O 1
ATOM 1990 N N . ALA A 1 253 ? -43.058 8.573 28.143 1.00 84.56 253 ALA A N 1
ATOM 1991 C CA . ALA A 1 253 ? -42.130 9.302 27.264 1.00 84.56 253 ALA A CA 1
ATOM 1992 C C . ALA A 1 253 ? -41.749 8.574 25.951 1.00 84.56 253 ALA A C 1
ATOM 1994 O O . ALA A 1 253 ? -40.953 9.089 25.171 1.00 84.56 253 ALA A O 1
ATOM 1995 N N . GLY A 1 254 ? -42.282 7.372 25.705 1.00 83.75 254 GLY A N 1
ATOM 1996 C CA . GLY A 1 254 ? -42.011 6.585 24.497 1.00 83.75 254 GLY A CA 1
ATOM 1997 C C . GLY A 1 254 ? -40.702 5.792 24.525 1.00 83.75 254 GLY A C 1
ATOM 1998 O O . GLY A 1 254 ? -40.240 5.359 23.474 1.00 83.75 254 GLY A O 1
ATOM 1999 N N . LYS A 1 255 ? -40.106 5.585 25.707 1.00 85.44 255 LYS A N 1
ATOM 2000 C CA . LYS A 1 255 ? -38.822 4.879 25.870 1.00 85.44 255 LYS A CA 1
ATOM 2001 C C . LYS A 1 255 ? -38.846 3.473 25.280 1.00 85.44 255 LYS A C 1
ATOM 2003 O O . LYS A 1 255 ? -38.086 3.174 24.369 1.00 85.44 255 LYS A O 1
ATOM 2008 N N . SER A 1 256 ? -39.803 2.660 25.709 1.00 80.31 256 SER A N 1
ATOM 2009 C CA . SER A 1 256 ? -39.955 1.279 25.249 1.00 80.31 256 SER A CA 1
ATOM 2010 C C . SER A 1 256 ? -40.245 1.198 23.748 1.00 80.31 256 SER A C 1
ATOM 2012 O O . SER A 1 256 ? -39.684 0.353 23.056 1.00 80.31 256 SER A O 1
ATOM 2014 N N . THR A 1 257 ? -41.033 2.141 23.219 1.00 80.75 257 THR A N 1
ATOM 2015 C CA . THR A 1 257 ? -41.260 2.289 21.775 1.00 80.75 257 THR A CA 1
ATOM 2016 C C . THR A 1 257 ? -39.955 2.581 21.031 1.00 80.75 257 THR A C 1
ATOM 2018 O O . THR A 1 257 ? -39.671 1.939 20.024 1.00 80.75 257 THR A O 1
ATOM 2021 N N . LEU A 1 258 ? -39.132 3.513 21.523 1.00 81.81 258 LEU A N 1
ATOM 2022 C CA . LEU A 1 258 ? -37.848 3.834 20.901 1.00 81.81 258 LEU A CA 1
ATOM 2023 C C . LEU A 1 258 ? -36.875 2.650 20.966 1.00 81.81 258 LEU A C 1
ATOM 2025 O O . LEU A 1 258 ? -36.256 2.327 19.955 1.00 81.81 258 LEU A O 1
ATOM 2029 N N . SER A 1 259 ? -36.771 1.978 22.115 1.00 77.81 259 SER A N 1
ATOM 2030 C CA . SER A 1 259 ? -35.932 0.785 22.271 1.00 77.81 259 SER A CA 1
ATOM 2031 C C . SER A 1 259 ? -36.305 -0.311 21.281 1.00 77.81 259 SER A C 1
ATOM 2033 O O . SER A 1 259 ? -35.424 -0.873 20.632 1.00 77.81 259 SER A O 1
ATOM 2035 N N . HIS A 1 260 ? -37.604 -0.568 21.113 1.00 75.00 260 HIS A N 1
ATOM 2036 C CA . HIS A 1 260 ? -38.105 -1.558 20.163 1.00 75.00 260 HIS A CA 1
ATOM 2037 C C . HIS A 1 260 ? -37.743 -1.192 18.718 1.00 75.00 260 HIS A C 1
ATOM 2039 O O . HIS A 1 260 ? -37.211 -2.019 17.984 1.00 75.00 260 HIS A O 1
ATOM 2045 N N . VAL A 1 261 ? -37.949 0.069 18.324 1.00 75.25 261 VAL A N 1
ATOM 2046 C CA . VAL A 1 261 ? -37.600 0.552 16.977 1.00 75.25 261 VAL A CA 1
ATOM 2047 C C . VAL A 1 261 ? -36.103 0.429 16.702 1.00 75.25 261 VAL A C 1
ATOM 2049 O O . VAL A 1 261 ? -35.709 -0.000 15.616 1.00 75.25 261 VAL A O 1
ATOM 2052 N N . ILE A 1 262 ? -35.259 0.792 17.671 1.00 74.69 262 ILE A N 1
ATOM 2053 C CA . ILE A 1 262 ? -33.802 0.669 17.542 1.00 74.69 262 ILE A CA 1
ATOM 2054 C C . ILE A 1 262 ? -33.413 -0.804 17.367 1.00 74.69 262 ILE A C 1
ATOM 2056 O O . ILE A 1 262 ? -32.618 -1.123 16.483 1.00 74.69 262 ILE A O 1
ATOM 2060 N N . ASN A 1 263 ? -33.989 -1.698 18.172 1.00 69.00 263 ASN A N 1
ATOM 2061 C CA . ASN A 1 263 ? -33.689 -3.126 18.136 1.00 69.00 263 ASN A CA 1
ATOM 2062 C C . ASN A 1 263 ? -34.099 -3.785 16.802 1.00 69.00 263 ASN A C 1
ATOM 2064 O O . ASN A 1 263 ? -33.314 -4.528 16.206 1.00 69.00 263 ASN A O 1
ATOM 2068 N N . ASP A 1 264 ? -35.283 -3.455 16.286 1.00 66.81 264 ASP A N 1
ATOM 2069 C CA . ASP A 1 264 ? -35.770 -3.966 14.997 1.00 66.81 264 ASP A CA 1
ATOM 2070 C C . ASP A 1 264 ? -34.942 -3.439 13.819 1.00 66.81 264 ASP A C 1
ATOM 2072 O O . ASP A 1 264 ? -34.623 -4.168 12.879 1.00 66.81 264 ASP A O 1
ATOM 2076 N N . THR A 1 265 ? -34.547 -2.164 13.870 1.00 63.75 265 THR A N 1
ATOM 2077 C CA . THR A 1 265 ? -33.746 -1.547 12.802 1.00 63.75 265 THR A CA 1
ATOM 2078 C C . THR A 1 265 ? -32.321 -2.099 12.784 1.00 63.75 265 THR A C 1
ATOM 2080 O O . THR A 1 265 ? -31.739 -2.269 11.716 1.00 63.75 265 THR A O 1
ATOM 2083 N N . ALA A 1 266 ? -31.751 -2.421 13.948 1.00 57.25 266 ALA A N 1
ATOM 2084 C CA . ALA A 1 266 ? -30.393 -2.945 14.044 1.00 57.25 266 ALA A CA 1
ATOM 2085 C C . ALA A 1 266 ? -30.250 -4.407 13.585 1.00 57.25 266 ALA A C 1
ATOM 2087 O O . ALA A 1 266 ? -29.153 -4.828 13.220 1.00 57.25 266 ALA A O 1
ATOM 2088 N N . THR A 1 267 ? -31.340 -5.177 13.579 1.00 51.22 267 THR A N 1
ATOM 2089 C CA . THR A 1 267 ? -31.350 -6.594 13.177 1.00 51.22 267 THR A CA 1
ATOM 2090 C C . THR A 1 267 ? -31.782 -6.814 11.717 1.00 51.22 267 THR A C 1
ATOM 2092 O O . THR A 1 267 ? -31.650 -7.924 11.202 1.00 51.22 267 THR A O 1
ATOM 2095 N N . GLY A 1 268 ? -32.239 -5.766 11.016 1.00 47.88 268 GLY A N 1
ATOM 2096 C CA . GLY A 1 268 ? -32.725 -5.820 9.630 1.00 47.88 268 GLY A CA 1
ATOM 2097 C C . GLY A 1 268 ? -31.807 -5.157 8.580 1.00 47.88 268 GLY A C 1
ATOM 2098 O O . GLY A 1 268 ? -30.905 -4.391 8.912 1.00 47.88 268 GLY A O 1
ATOM 2099 N N . PRO A 1 269 ? -32.028 -5.404 7.272 1.00 40.06 269 PRO A N 1
ATOM 2100 C CA . PRO A 1 269 ? -31.198 -4.878 6.179 1.00 40.06 269 PRO A CA 1
ATOM 2101 C C . PRO A 1 269 ? -31.507 -3.416 5.788 1.00 40.06 269 PRO A C 1
ATOM 2103 O O . PRO A 1 269 ? -31.028 -2.948 4.754 1.00 40.06 269 PRO A O 1
ATOM 2106 N N . PHE A 1 270 ? -32.321 -2.688 6.556 1.00 40.00 270 PHE A N 1
ATOM 2107 C CA . PHE A 1 270 ? -32.884 -1.407 6.126 1.00 40.00 270 PHE A CA 1
ATOM 2108 C C . PHE A 1 270 ? -32.041 -0.203 6.564 1.00 40.00 270 PHE A C 1
ATOM 2110 O O . PHE A 1 270 ? -31.701 -0.025 7.730 1.00 40.00 270 PHE A O 1
ATOM 2117 N N . VAL A 1 271 ? -31.731 0.650 5.585 1.00 38.53 271 VAL A N 1
ATOM 2118 C CA . VAL A 1 271 ? -31.146 1.986 5.755 1.00 38.53 271 VAL A CA 1
ATOM 2119 C C . VAL A 1 271 ? -32.110 2.867 6.561 1.00 38.53 271 VAL A C 1
ATOM 2121 O O . VAL A 1 271 ? -33.323 2.727 6.424 1.00 38.53 271 VAL A O 1
ATOM 2124 N N . LEU A 1 272 ? -31.544 3.780 7.358 1.00 40.75 272 LEU A N 1
ATOM 2125 C CA . LEU A 1 272 ? -32.103 4.745 8.329 1.00 40.75 272 LEU A CA 1
ATOM 2126 C C . LEU A 1 272 ? -33.241 5.688 7.834 1.00 40.75 272 LEU A C 1
ATOM 2128 O O . LEU A 1 272 ? -33.334 6.835 8.261 1.00 40.75 272 LEU A O 1
ATOM 2132 N N . GLY A 1 273 ? -34.093 5.250 6.905 1.00 32.28 273 GLY A N 1
ATOM 2133 C CA . GLY A 1 273 ? -35.020 6.082 6.137 1.00 32.28 273 GLY A CA 1
ATOM 2134 C C . GLY A 1 273 ? -36.512 5.781 6.300 1.00 32.28 273 GLY A C 1
ATOM 2135 O O . GLY A 1 273 ? -37.305 6.385 5.585 1.00 32.28 273 GLY A O 1
ATOM 2136 N N . SER A 1 274 ? -36.951 4.885 7.193 1.00 38.84 274 SER A N 1
ATOM 2137 C CA . SER A 1 274 ? -38.394 4.624 7.331 1.00 38.84 274 SER A CA 1
ATOM 2138 C C . SER A 1 274 ? -38.818 4.224 8.746 1.00 38.84 274 SER A C 1
ATOM 2140 O O . SER A 1 274 ? -38.990 3.052 9.054 1.00 38.84 274 SER A O 1
ATOM 2142 N N . PHE A 1 275 ? -39.100 5.218 9.593 1.00 46.53 275 PHE A N 1
ATOM 2143 C CA . PHE A 1 275 ? -39.855 5.069 10.852 1.00 46.53 275 PHE A CA 1
ATOM 2144 C C . PHE A 1 275 ? -41.352 4.730 10.624 1.00 46.53 275 PHE A C 1
ATOM 2146 O O . PHE A 1 275 ? -42.197 5.060 11.452 1.00 46.53 275 PHE A O 1
ATOM 2153 N N . ARG A 1 276 ? -41.742 4.160 9.471 1.00 39.59 276 ARG A N 1
ATOM 2154 C CA . ARG A 1 276 ? -43.147 4.181 9.019 1.00 39.59 276 ARG A CA 1
ATOM 2155 C C . ARG A 1 276 ? -44.058 3.074 9.541 1.00 39.59 276 ARG A C 1
ATOM 2157 O O . ARG A 1 276 ? -45.242 3.169 9.268 1.00 39.59 276 ARG A O 1
ATOM 2164 N N . ASN A 1 277 ? -43.586 2.090 10.301 1.00 42.94 277 ASN A N 1
ATOM 2165 C CA . ASN A 1 277 ? -44.456 1.023 10.817 1.00 42.94 277 ASN A CA 1
ATOM 2166 C C . ASN A 1 277 ? -44.022 0.565 12.217 1.00 42.94 277 ASN A C 1
ATOM 2168 O O . ASN A 1 277 ? -43.568 -0.562 12.390 1.00 42.94 277 ASN 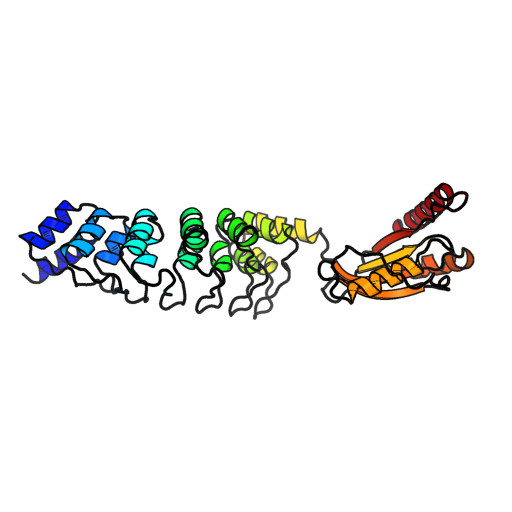A O 1
ATOM 2172 N N . VAL A 1 278 ? -44.154 1.431 13.225 1.00 45.25 278 VAL A N 1
ATOM 2173 C CA . VAL A 1 278 ? -44.058 0.982 14.623 1.00 45.25 278 VAL A CA 1
ATOM 2174 C C . VAL A 1 278 ? -45.421 0.411 15.008 1.00 45.25 278 VAL A C 1
ATOM 2176 O O . VAL A 1 278 ? -46.399 1.150 15.132 1.00 45.25 278 VAL A O 1
ATOM 2179 N N . GLY A 1 279 ? -45.518 -0.915 15.094 1.00 42.84 279 GLY A N 1
ATOM 2180 C CA . GLY A 1 279 ? -46.747 -1.615 15.459 1.00 42.84 279 GLY A CA 1
ATOM 2181 C C . GLY A 1 279 ? -47.131 -1.350 16.914 1.00 42.84 279 GLY A C 1
ATOM 2182 O O . GLY A 1 279 ? -46.721 -2.087 17.799 1.00 42.84 279 GLY A O 1
ATOM 2183 N N . GLY A 1 280 ? -47.941 -0.316 17.148 1.00 53.19 280 GLY A N 1
ATOM 2184 C CA . GLY A 1 280 ? -48.560 -0.027 18.446 1.00 53.19 280 GLY A CA 1
ATOM 2185 C C . GLY A 1 280 ? -47.630 0.586 19.503 1.00 53.19 280 GLY A C 1
ATOM 2186 O O . GLY A 1 280 ? -46.407 0.503 19.438 1.00 53.19 280 GLY A O 1
ATOM 2187 N N . VAL A 1 281 ? -48.239 1.251 20.490 1.00 52.81 281 VAL A N 1
ATOM 2188 C CA . VAL A 1 281 ? -47.544 1.798 21.667 1.00 52.81 281 VAL A CA 1
ATOM 2189 C C . VAL A 1 281 ? -47.133 0.639 22.573 1.00 52.81 281 VAL A C 1
ATOM 2191 O O . VAL A 1 281 ? -47.987 -0.136 23.003 1.00 52.81 281 VAL A O 1
ATOM 2194 N N . VAL A 1 282 ? -45.838 0.529 22.875 1.00 59.75 282 VAL A N 1
ATOM 2195 C CA . VAL A 1 282 ? -45.326 -0.489 23.801 1.00 59.75 282 VAL A CA 1
ATOM 2196 C C . VAL A 1 282 ? -45.735 -0.110 25.236 1.00 59.75 282 VAL A C 1
ATOM 2198 O O . VAL A 1 282 ? -45.569 1.056 25.611 1.00 59.75 282 VAL A O 1
ATOM 2201 N N . PRO A 1 283 ? -46.276 -1.046 26.043 1.00 57.25 283 PRO A N 1
ATOM 2202 C CA . PRO A 1 283 ? -46.599 -0.795 27.447 1.00 57.25 283 PRO A CA 1
ATOM 2203 C C . PRO A 1 283 ? -45.392 -0.275 28.238 1.00 57.25 283 PRO A C 1
ATOM 2205 O O . PRO A 1 283 ? -44.251 -0.612 27.931 1.00 57.25 283 PRO A O 1
ATOM 2208 N N . CYS A 1 284 ? -45.639 0.527 29.276 1.00 59.28 284 CYS A N 1
ATOM 2209 C CA . CYS A 1 284 ? -44.575 1.060 30.125 1.00 59.28 284 CYS A CA 1
ATOM 2210 C C . CYS A 1 284 ? -43.760 -0.067 30.780 1.00 59.28 284 CYS A C 1
ATOM 2212 O O . CYS A 1 284 ? -44.322 -0.924 31.461 1.00 59.28 284 CYS A O 1
ATOM 2214 N N . THR A 1 285 ? -42.436 -0.014 30.630 1.00 55.03 285 THR A N 1
ATOM 2215 C CA . THR A 1 285 ? -41.504 -0.923 31.307 1.00 55.03 285 THR A CA 1
ATOM 2216 C C . THR A 1 285 ? -41.611 -0.817 32.831 1.00 55.03 285 THR A C 1
ATOM 2218 O O . THR A 1 285 ? -41.518 0.277 33.395 1.00 55.03 285 THR A O 1
ATOM 2221 N N . ALA A 1 286 ? -41.758 -1.969 33.493 1.00 58.00 286 ALA A N 1
ATOM 2222 C CA . ALA A 1 286 ? -41.570 -2.137 34.931 1.00 58.00 286 ALA A CA 1
ATOM 2223 C C . ALA A 1 286 ? -40.144 -2.663 35.185 1.00 58.00 286 ALA A C 1
ATOM 2225 O O . ALA A 1 286 ? -39.802 -3.759 34.746 1.00 58.00 286 ALA A O 1
ATOM 2226 N N . GLY A 1 287 ? -39.301 -1.884 35.868 1.00 64.50 287 GLY A N 1
ATOM 2227 C CA . GLY A 1 287 ? -37.884 -2.208 36.092 1.00 64.50 287 GLY A CA 1
ATOM 2228 C C . GLY A 1 287 ? -36.938 -1.731 34.979 1.00 64.50 287 GLY A C 1
ATOM 2229 O O . GLY A 1 287 ? -37.126 -0.649 34.433 1.00 64.50 287 GLY A O 1
ATOM 2230 N N . ILE A 1 288 ? -35.890 -2.509 34.684 1.00 68.00 288 ILE A N 1
ATOM 2231 C CA . ILE A 1 288 ? -34.873 -2.195 33.664 1.00 68.00 288 ILE A CA 1
ATOM 2232 C C . ILE A 1 288 ? -34.791 -3.361 32.678 1.00 68.00 288 ILE A C 1
ATOM 2234 O O . ILE A 1 288 ? -34.539 -4.492 33.094 1.00 68.00 288 ILE A O 1
ATOM 2238 N N . ILE A 1 289 ? -34.980 -3.097 31.382 1.00 66.56 289 ILE A N 1
ATOM 2239 C CA . ILE A 1 289 ? -34.904 -4.123 30.329 1.00 66.56 289 ILE A CA 1
ATOM 2240 C C . ILE A 1 289 ? -33.672 -3.877 29.445 1.00 66.56 289 ILE A C 1
ATOM 2242 O O . ILE A 1 289 ? -33.616 -2.844 28.775 1.00 66.56 289 ILE A O 1
ATOM 2246 N N . PRO A 1 290 ? -32.694 -4.803 29.401 1.00 70.75 290 PRO A N 1
ATOM 2247 C CA . PRO A 1 290 ? -31.538 -4.692 28.519 1.00 70.75 290 PRO A CA 1
ATOM 2248 C C . PRO A 1 290 ? -31.812 -5.282 27.125 1.00 70.75 290 PRO A C 1
ATOM 2250 O O . PRO A 1 290 ? -32.208 -6.440 26.993 1.00 70.75 290 PRO A O 1
ATOM 2253 N N . TYR A 1 291 ? -31.498 -4.523 26.076 1.00 70.56 291 TYR A N 1
ATOM 2254 C CA . TYR A 1 291 ? -31.507 -4.958 24.678 1.00 70.56 291 TYR A CA 1
ATOM 2255 C C . TYR A 1 291 ? -30.078 -5.024 24.146 1.00 70.56 291 TYR A C 1
ATOM 2257 O O . TYR A 1 291 ? -29.364 -4.023 24.152 1.00 70.56 291 TYR A O 1
ATOM 2265 N N . LYS A 1 292 ? -29.656 -6.199 23.671 1.00 70.19 292 LYS A N 1
ATOM 2266 C CA . LYS A 1 292 ? -28.348 -6.388 23.032 1.00 70.19 292 LYS A CA 1
ATOM 2267 C C . LYS A 1 292 ? -28.457 -6.068 21.548 1.00 70.19 292 LYS A C 1
ATOM 2269 O O . LYS A 1 292 ? -29.140 -6.771 20.813 1.00 70.19 292 LYS A O 1
ATOM 2274 N N . ILE A 1 293 ? -27.760 -5.026 21.122 1.00 69.38 293 ILE A N 1
ATOM 2275 C CA . ILE A 1 293 ? -27.779 -4.498 19.764 1.00 69.38 293 ILE A CA 1
ATOM 2276 C C . ILE A 1 293 ? -26.380 -4.635 19.166 1.00 69.38 293 ILE A C 1
ATOM 2278 O O . ILE A 1 293 ? -25.399 -4.211 19.771 1.00 69.38 293 ILE A O 1
ATOM 2282 N N . GLN A 1 294 ? -26.286 -5.184 17.957 1.00 63.31 294 GLN A N 1
ATOM 2283 C CA . GLN A 1 294 ? -25.036 -5.246 17.203 1.00 63.31 294 GLN A CA 1
ATOM 2284 C C . GLN A 1 294 ? -25.096 -4.235 16.054 1.00 63.31 294 GLN A C 1
ATOM 2286 O O . GLN A 1 294 ? -25.784 -4.448 15.059 1.00 63.31 294 GLN A O 1
ATOM 2291 N N . HIS A 1 295 ? -24.399 -3.108 16.192 1.00 61.38 295 HIS A N 1
ATOM 2292 C CA . HIS A 1 295 ? -24.402 -2.040 15.194 1.00 61.38 295 HIS A CA 1
ATOM 2293 C C . HIS A 1 295 ? -23.115 -2.053 14.364 1.00 61.38 295 HIS A C 1
ATOM 2295 O O . HIS A 1 295 ? -22.014 -2.086 14.910 1.00 61.38 295 HIS A O 1
ATOM 2301 N N . ARG A 1 296 ? -23.238 -1.937 13.035 1.00 52.62 296 ARG A N 1
ATOM 2302 C CA . ARG A 1 296 ? -22.105 -2.041 12.090 1.00 52.62 296 ARG A CA 1
ATOM 2303 C C . ARG A 1 296 ? -20.964 -1.055 12.368 1.00 52.62 296 ARG A C 1
ATOM 2305 O O . ARG A 1 296 ? -19.817 -1.377 12.099 1.00 52.62 296 ARG A O 1
ATOM 2312 N N . THR A 1 297 ? -21.283 0.129 12.895 1.00 51.00 297 THR A N 1
ATOM 2313 C CA . THR A 1 297 ? -20.310 1.206 13.172 1.00 51.00 297 THR A CA 1
ATOM 2314 C C . THR A 1 297 ? -19.983 1.365 14.658 1.00 51.00 297 THR A C 1
ATOM 2316 O O . THR A 1 297 ? -18.922 1.873 14.990 1.00 51.00 297 THR A O 1
ATOM 2319 N N . LEU A 1 298 ? -20.896 0.977 15.558 1.00 54.50 298 LEU A N 1
ATOM 2320 C CA . LEU A 1 298 ? -20.759 1.226 17.006 1.00 54.50 298 LEU A CA 1
ATOM 2321 C C . LEU A 1 298 ? -20.414 -0.048 17.795 1.00 54.50 298 LEU A C 1
ATOM 2323 O O . LEU A 1 298 ? -20.157 0.035 18.990 1.00 54.50 298 LEU A O 1
ATOM 2327 N N . GLY A 1 299 ? -20.391 -1.213 17.140 1.00 62.50 299 GLY A N 1
ATOM 2328 C CA . GLY A 1 299 ? -20.113 -2.495 17.776 1.00 62.50 299 GLY A CA 1
ATOM 2329 C C . GLY A 1 299 ? -21.283 -3.007 18.617 1.00 62.50 299 GLY A C 1
ATOM 2330 O O . GLY A 1 299 ? -22.452 -2.782 18.293 1.00 62.50 299 GLY A O 1
ATOM 2331 N N . ASN A 1 300 ? -20.954 -3.733 19.683 1.00 66.94 300 ASN A N 1
ATOM 2332 C CA . ASN A 1 300 ? -21.913 -4.296 20.626 1.00 66.94 300 ASN A CA 1
ATOM 2333 C C . ASN A 1 300 ? -22.419 -3.206 21.590 1.00 66.94 300 ASN A C 1
ATOM 2335 O O . ASN A 1 300 ? -21.639 -2.551 22.277 1.00 66.94 300 ASN A O 1
ATOM 2339 N N . VAL A 1 301 ? -23.735 -3.013 21.661 1.00 75.19 301 VAL A N 1
ATOM 2340 C CA . VAL A 1 301 ? -24.412 -2.013 22.500 1.00 75.19 301 VAL A CA 1
ATOM 2341 C C . VAL A 1 301 ? -25.439 -2.719 23.385 1.00 75.19 301 VAL A C 1
ATOM 2343 O O . VAL A 1 301 ? -26.191 -3.556 22.892 1.00 75.19 301 VAL A O 1
ATOM 2346 N N . ILE A 1 302 ? -25.485 -2.410 24.684 1.00 72.00 302 ILE A N 1
ATOM 2347 C CA . ILE A 1 302 ? -26.634 -2.764 25.533 1.00 72.00 302 ILE A CA 1
ATOM 2348 C C . ILE A 1 302 ? -27.434 -1.496 25.771 1.00 72.00 302 ILE A C 1
ATOM 2350 O O . ILE A 1 302 ? -26.961 -0.574 26.434 1.00 72.00 302 ILE A O 1
ATOM 2354 N N . LEU A 1 303 ? -28.647 -1.462 25.234 1.00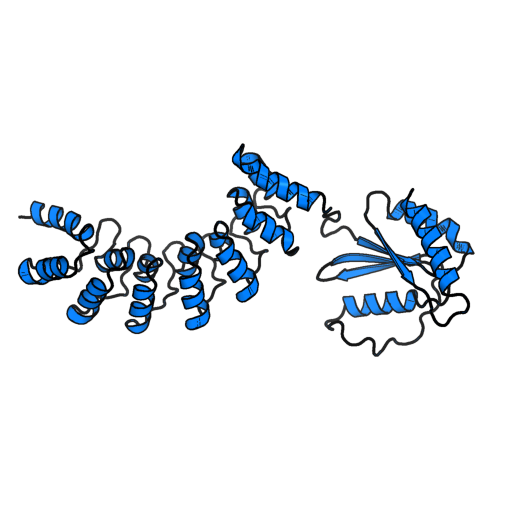 82.12 303 LEU A N 1
ATOM 2355 C CA . LEU A 1 303 ? -29.622 -0.423 25.522 1.00 82.12 303 LEU A CA 1
ATOM 2356 C C . LEU A 1 303 ? -30.463 -0.857 26.724 1.00 82.12 303 LEU A C 1
ATOM 2358 O O . LEU A 1 303 ? -31.209 -1.825 26.639 1.00 82.12 303 LEU A O 1
ATOM 2362 N N . HIS A 1 304 ? -30.342 -0.151 27.839 1.00 81.31 304 HIS A N 1
ATOM 2363 C CA . HIS A 1 304 ? -31.109 -0.383 29.059 1.00 81.31 304 HIS A CA 1
ATOM 2364 C C . HIS A 1 304 ? -32.321 0.551 29.073 1.00 81.31 304 HIS A C 1
ATOM 2366 O O . HIS A 1 304 ? -32.154 1.763 29.194 1.00 81.31 304 HIS A O 1
ATOM 2372 N N . ASP A 1 305 ? -33.531 0.008 28.934 1.00 82.19 305 ASP A N 1
ATOM 2373 C CA . ASP A 1 305 ? -34.789 0.756 29.065 1.00 82.19 305 ASP A CA 1
ATOM 2374 C C . ASP A 1 305 ? -35.212 0.823 30.534 1.00 82.19 305 ASP A C 1
ATOM 2376 O O . ASP A 1 305 ? -35.616 -0.191 31.105 1.00 82.19 305 ASP A O 1
ATOM 2380 N N . PHE A 1 306 ? -35.089 2.002 31.146 1.00 78.06 306 PHE A N 1
ATOM 2381 C CA . PHE A 1 306 ? -35.433 2.227 32.549 1.00 78.06 306 PHE A CA 1
ATOM 2382 C C . PHE A 1 306 ? -36.918 2.550 32.713 1.00 78.06 306 PHE A C 1
ATOM 2384 O O . PHE A 1 306 ? -37.501 3.312 31.940 1.00 78.06 306 PHE A O 1
ATOM 2391 N N . ALA A 1 307 ? -37.533 2.059 33.786 1.00 73.25 307 ALA A N 1
ATOM 2392 C CA . ALA A 1 307 ? -38.877 2.466 34.162 1.00 73.25 307 ALA A CA 1
ATOM 2393 C C . ALA A 1 307 ? -38.950 3.985 34.376 1.00 73.25 307 ALA A C 1
ATOM 2395 O O . ALA A 1 307 ? -38.037 4.625 34.891 1.00 73.25 307 ALA A O 1
ATOM 2396 N N . GLY A 1 308 ? -40.068 4.592 33.982 1.00 70.56 308 GLY A N 1
ATOM 2397 C CA . GLY A 1 308 ? -40.258 6.030 34.185 1.00 70.56 308 GLY A CA 1
ATOM 2398 C C . GLY A 1 308 ? -40.799 6.402 35.564 1.00 70.56 308 GLY A C 1
ATOM 2399 O O . GLY A 1 308 ? -40.803 7.577 35.906 1.00 70.56 308 GLY A O 1
ATOM 2400 N N . HIS A 1 309 ? -41.322 5.441 36.331 1.00 74.25 309 HIS A N 1
ATOM 2401 C CA . HIS A 1 309 ? -42.011 5.736 37.588 1.00 74.25 309 HIS A CA 1
ATOM 2402 C C . HIS A 1 309 ? -41.011 6.057 38.704 1.00 74.25 309 HIS A C 1
ATOM 2404 O O . HIS A 1 309 ? -40.014 5.358 38.882 1.00 74.25 309 HIS A O 1
ATOM 2410 N N . SER A 1 310 ? -41.308 7.101 39.482 1.00 69.94 310 SER A N 1
ATOM 2411 C CA . SER A 1 310 ? -40.428 7.626 40.535 1.00 69.94 310 SER A CA 1
ATOM 2412 C C . SER A 1 310 ? -40.107 6.618 41.638 1.00 69.94 310 SER A C 1
ATOM 2414 O O . SER A 1 310 ? -39.060 6.714 42.272 1.00 69.94 310 SER A O 1
ATOM 2416 N N . GLU A 1 311 ? -40.987 5.643 41.860 1.00 71.06 311 GLU A N 1
ATOM 2417 C CA . GLU A 1 311 ? -40.804 4.565 42.838 1.00 71.06 311 GLU A CA 1
ATOM 2418 C C . GLU A 1 311 ? -39.594 3.664 42.542 1.00 71.06 311 GLU A C 1
ATOM 2420 O O . GLU A 1 311 ? -39.040 3.074 43.465 1.00 71.06 311 GLU A O 1
ATOM 2425 N N . TYR A 1 312 ? -39.124 3.618 41.289 1.00 63.94 312 TYR A N 1
ATOM 2426 C CA . TYR A 1 312 ? -37.957 2.826 40.889 1.00 63.94 312 TYR A CA 1
ATOM 2427 C C . TYR A 1 312 ? -36.639 3.616 40.904 1.00 63.94 312 TYR A C 1
ATOM 2429 O O . TYR A 1 312 ? -35.576 3.038 40.691 1.00 63.94 312 TYR A O 1
ATOM 2437 N N . TYR A 1 313 ? -36.664 4.929 41.162 1.00 67.56 313 TYR A N 1
ATOM 2438 C CA . TYR A 1 313 ? -35.479 5.786 41.008 1.00 67.56 313 TYR A CA 1
ATOM 2439 C C . TYR A 1 313 ? -34.348 5.440 41.982 1.00 67.56 313 TYR A C 1
ATOM 2441 O O . TYR A 1 313 ? -33.183 5.464 41.595 1.00 67.56 313 TYR A O 1
ATOM 2449 N N . SER A 1 314 ? -34.673 5.054 43.218 1.00 65.25 314 SER A N 1
ATOM 2450 C CA . SER A 1 314 ? -33.675 4.589 44.191 1.00 65.25 314 SER A CA 1
ATOM 2451 C C . SER A 1 314 ? -32.977 3.307 43.725 1.00 65.25 314 SER A C 1
ATOM 2453 O O . SER A 1 314 ? -31.765 3.168 43.876 1.00 65.25 314 SER A O 1
ATOM 2455 N N . SER A 1 315 ? -33.724 2.391 43.102 1.00 64.50 315 SER A N 1
ATOM 2456 C CA . SER A 1 315 ? -33.179 1.178 42.490 1.00 64.50 315 SER A CA 1
ATOM 2457 C C . SER A 1 315 ? -32.351 1.487 41.239 1.00 64.50 315 SER A C 1
ATOM 2459 O O . SER A 1 315 ? -31.341 0.828 41.007 1.00 64.50 315 SER A O 1
ATOM 2461 N N . HIS A 1 316 ? -32.728 2.504 40.456 1.00 69.44 316 HIS A N 1
ATOM 2462 C CA . HIS A 1 316 ? -31.978 2.916 39.269 1.00 69.44 316 HIS A CA 1
ATOM 2463 C C . HIS A 1 316 ? -30.575 3.399 39.614 1.00 69.44 316 HIS A C 1
ATOM 2465 O O . HIS A 1 316 ? -29.638 2.929 38.982 1.00 69.44 316 HIS A O 1
ATOM 2471 N N . SER A 1 317 ? -30.402 4.257 40.625 1.00 67.69 317 SER A N 1
ATOM 2472 C CA . SER A 1 317 ? -29.066 4.750 40.988 1.00 67.69 317 SER A CA 1
ATOM 2473 C C . SER A 1 317 ? -28.115 3.613 41.385 1.00 67.69 317 SER A C 1
ATOM 2475 O O . SER A 1 317 ? -26.984 3.580 40.912 1.00 67.69 317 SER A O 1
ATOM 2477 N N . ALA A 1 318 ? -28.583 2.615 42.145 1.00 65.50 318 ALA A N 1
ATOM 2478 C CA . ALA A 1 318 ? -27.765 1.448 42.495 1.00 65.50 318 ALA A CA 1
ATOM 2479 C C . ALA A 1 318 ? -27.380 0.594 41.269 1.00 65.50 318 ALA A C 1
ATOM 2481 O O . ALA A 1 318 ? -26.281 0.045 41.197 1.00 65.50 318 ALA A O 1
ATOM 2482 N N . VAL A 1 319 ? -28.275 0.466 40.284 1.00 65.06 319 VAL A N 1
ATOM 2483 C CA . VAL A 1 319 ? -27.984 -0.269 39.042 1.00 65.06 319 VAL A CA 1
ATOM 2484 C C . VAL A 1 319 ? -27.062 0.535 38.124 1.00 65.06 319 VAL A C 1
ATOM 2486 O O . VAL A 1 319 ? -26.150 -0.040 37.542 1.00 65.06 319 VAL A O 1
ATOM 2489 N N . ILE A 1 320 ? -27.247 1.852 38.025 1.00 70.00 320 ILE A N 1
ATOM 2490 C CA . ILE A 1 320 ? -26.395 2.763 37.250 1.00 70.00 320 ILE A CA 1
ATOM 2491 C C . ILE A 1 320 ? -24.957 2.714 37.771 1.00 70.00 320 ILE A C 1
ATOM 2493 O O . ILE A 1 320 ? -24.038 2.533 36.975 1.00 70.00 320 ILE A O 1
ATOM 2497 N N . GLU A 1 321 ? -24.763 2.799 39.090 1.00 66.38 321 GLU A N 1
ATOM 2498 C CA . GLU A 1 321 ? -23.442 2.691 39.720 1.00 66.38 321 GLU A CA 1
ATOM 2499 C C . GLU A 1 321 ? -22.757 1.364 39.349 1.00 66.38 321 GLU A C 1
ATOM 2501 O O . GLU A 1 321 ? -21.602 1.361 38.929 1.00 66.38 321 GLU A O 1
ATOM 2506 N N . ASN A 1 322 ? -23.482 0.242 39.392 1.00 61.78 322 ASN A N 1
ATOM 2507 C CA . ASN A 1 322 ? -22.943 -1.062 38.991 1.00 61.78 322 ASN A CA 1
ATOM 2508 C C . ASN A 1 322 ? -22.669 -1.176 37.479 1.00 61.78 322 ASN A C 1
ATOM 2510 O O . ASN A 1 322 ? -21.677 -1.782 37.080 1.00 61.78 322 ASN A O 1
ATOM 2514 N N . LEU A 1 323 ? -23.532 -0.616 36.625 1.00 64.31 323 LEU A N 1
ATOM 2515 C CA . LEU A 1 323 ? -23.376 -0.670 35.166 1.00 64.31 323 LEU A CA 1
ATOM 2516 C C . LEU A 1 323 ? -22.206 0.194 34.678 1.00 64.31 323 LEU A C 1
ATOM 2518 O O . LEU A 1 323 ? -21.537 -0.168 33.710 1.00 64.31 323 LEU A O 1
ATOM 2522 N N . LEU A 1 324 ? -21.962 1.331 35.331 1.00 65.94 324 LEU A N 1
ATOM 2523 C CA . LEU A 1 324 ? -20.937 2.300 34.942 1.00 65.94 324 LEU A CA 1
ATOM 2524 C C . LEU A 1 324 ? -19.599 2.098 35.673 1.00 65.94 324 LEU A C 1
ATOM 2526 O O . LEU A 1 324 ? -18.586 2.661 35.257 1.00 65.94 324 LEU A O 1
ATOM 2530 N N . GLN A 1 325 ? -19.536 1.254 36.710 1.00 56.75 325 GLN A N 1
ATOM 2531 C CA . GLN A 1 325 ? -18.279 0.902 37.376 1.00 56.75 325 GLN A CA 1
ATOM 2532 C C . GLN A 1 325 ? -17.302 0.227 36.399 1.00 56.75 325 GLN A C 1
ATOM 2534 O O . GLN A 1 325 ? -17.438 -0.934 36.021 1.00 56.75 325 GLN A O 1
ATOM 2539 N N . GLY A 1 326 ? -16.289 0.986 35.976 1.00 51.56 326 GLY A N 1
ATOM 2540 C CA . GLY A 1 326 ? -15.248 0.518 35.059 1.00 51.56 326 GLY A CA 1
ATOM 2541 C C . GLY A 1 326 ? -15.623 0.545 33.572 1.00 51.56 326 GLY A C 1
ATOM 2542 O O . GLY A 1 326 ? -14.763 0.236 32.746 1.00 51.56 326 GLY A O 1
ATOM 2543 N N . SER A 1 327 ? -16.842 0.967 33.206 1.00 58.75 327 SER A N 1
ATOM 2544 C CA . SER A 1 327 ? -17.308 1.062 31.815 1.00 58.75 327 SER A CA 1
ATOM 2545 C C . SER A 1 327 ? -17.799 2.478 31.473 1.00 58.75 327 SER A C 1
ATOM 2547 O O . SER A 1 327 ? -18.297 3.203 32.328 1.00 58.75 327 SER A O 1
ATOM 2549 N N . GLY A 1 328 ? -17.606 2.921 30.227 1.00 65.25 328 GLY A N 1
ATOM 2550 C CA . GLY A 1 328 ? -18.214 4.167 29.752 1.00 65.25 328 GLY A CA 1
ATOM 2551 C C . GLY A 1 328 ? -19.687 3.938 29.413 1.00 65.25 328 GLY A C 1
ATOM 2552 O O . GLY A 1 328 ? -20.031 2.895 28.860 1.00 65.25 328 GLY A O 1
ATOM 2553 N N . GLY A 1 329 ? -20.553 4.907 29.710 1.00 75.25 329 GLY A N 1
ATOM 2554 C CA . GLY A 1 329 ? -21.969 4.839 29.353 1.00 75.25 329 GLY A CA 1
ATOM 2555 C C . GLY A 1 329 ? -22.504 6.155 28.805 1.00 75.25 329 GLY A C 1
ATOM 2556 O O . GLY A 1 329 ? -21.958 7.226 29.072 1.00 75.25 329 GLY A O 1
ATOM 2557 N N . MET A 1 330 ? -23.573 6.066 28.019 1.00 83.25 330 MET A N 1
ATOM 2558 C CA . MET A 1 330 ? -24.283 7.209 27.447 1.00 83.25 330 MET A CA 1
ATOM 2559 C C . MET A 1 330 ? -25.704 7.258 28.002 1.00 83.25 330 MET A C 1
ATOM 2561 O O . MET A 1 330 ? -26.425 6.266 27.935 1.00 83.25 330 MET A O 1
ATOM 2565 N N . PHE A 1 331 ? -26.133 8.418 28.493 1.00 85.12 331 PHE A N 1
ATOM 2566 C CA . PHE A 1 331 ? -27.526 8.646 28.876 1.00 85.12 331 PHE A CA 1
ATOM 2567 C C . PHE A 1 331 ? -28.312 9.235 27.704 1.00 85.12 331 PHE A C 1
ATOM 2569 O O . PHE A 1 331 ? -27.917 10.258 27.144 1.00 85.12 331 PHE A O 1
ATOM 2576 N N . LEU A 1 332 ? -29.446 8.620 27.368 1.00 89.06 332 LEU A N 1
ATOM 2577 C CA . LEU A 1 332 ? -30.424 9.157 26.428 1.00 89.06 332 LEU A CA 1
ATOM 2578 C C . LEU A 1 332 ? -31.682 9.548 27.214 1.00 89.06 332 LEU A C 1
ATOM 2580 O O . LEU A 1 332 ? -32.386 8.683 27.735 1.00 89.06 332 LEU A O 1
ATOM 2584 N N . ILE A 1 333 ? -31.955 10.849 27.325 1.00 89.56 333 ILE A N 1
ATOM 2585 C CA . ILE A 1 333 ? -33.119 11.361 28.060 1.00 89.56 333 ILE A CA 1
ATOM 2586 C C . ILE A 1 333 ? -34.270 11.575 27.077 1.00 89.56 333 ILE A C 1
ATOM 2588 O O . ILE A 1 333 ? -34.188 12.436 26.200 1.00 89.56 333 ILE A O 1
ATOM 2592 N N . LEU A 1 334 ? -35.352 10.816 27.239 1.00 89.25 334 LEU A N 1
ATOM 2593 C CA . LEU A 1 334 ? -36.572 10.960 26.450 1.00 89.25 334 LEU A CA 1
ATOM 2594 C C . LEU A 1 334 ? -37.603 11.817 27.166 1.00 89.25 334 LEU A C 1
ATOM 2596 O O . LEU A 1 334 ? -37.938 11.593 28.331 1.00 89.25 334 LEU A O 1
ATOM 2600 N N . VAL A 1 335 ? -38.137 12.780 26.422 1.00 88.56 335 VAL A N 1
ATOM 2601 C CA . VAL A 1 335 ? -39.132 13.732 26.905 1.00 88.56 335 VAL A CA 1
ATOM 2602 C C . VAL A 1 335 ? -40.274 13.785 25.906 1.00 88.56 335 VAL A C 1
ATOM 2604 O O . VAL A 1 335 ? -40.066 14.069 24.726 1.00 88.56 335 VAL A O 1
ATOM 2607 N N . ASN A 1 336 ? -41.491 13.543 26.387 1.00 86.38 336 ASN A N 1
ATOM 2608 C CA . ASN A 1 336 ? -42.687 13.753 25.589 1.00 86.38 336 ASN A CA 1
ATOM 2609 C C . ASN A 1 336 ? -43.019 15.248 25.559 1.00 86.38 336 ASN A C 1
ATOM 2611 O O . ASN A 1 336 ? -43.540 15.802 26.524 1.00 86.38 336 ASN A O 1
ATOM 2615 N N . ILE A 1 337 ? -42.737 15.906 24.436 1.00 85.94 337 ILE A N 1
ATOM 2616 C CA . ILE A 1 337 ? -42.988 17.346 24.267 1.00 85.94 337 ILE A CA 1
ATOM 2617 C C . ILE A 1 337 ? -44.479 17.717 24.279 1.00 85.94 337 ILE A C 1
ATOM 2619 O O . ILE A 1 337 ? -44.807 18.895 24.384 1.00 85.94 337 ILE A O 1
ATOM 2623 N N . LEU A 1 338 ? -45.375 16.731 24.162 1.00 83.75 338 LEU A N 1
ATOM 2624 C CA . LEU A 1 338 ? -46.824 16.932 24.208 1.00 83.75 338 LEU A CA 1
ATOM 2625 C C . LEU A 1 338 ? -47.379 16.896 25.642 1.00 83.75 338 LEU A C 1
ATOM 2627 O O . LEU A 1 338 ? -48.533 17.267 25.857 1.00 83.75 338 LEU A O 1
ATOM 2631 N N . GLU A 1 339 ? -46.588 16.461 26.629 1.00 80.56 339 GLU A N 1
ATOM 2632 C CA . GLU A 1 339 ? -46.996 16.472 28.034 1.00 80.56 339 GLU A CA 1
ATOM 2633 C C . GLU A 1 339 ? -46.882 17.859 28.674 1.00 80.56 339 GLU A C 1
ATOM 2635 O O . GLU A 1 339 ? -46.003 18.669 28.361 1.00 80.56 339 GLU A O 1
ATOM 2640 N N . LYS A 1 340 ? -47.763 18.120 29.647 1.00 73.50 340 LYS A N 1
ATOM 2641 C CA . LYS A 1 340 ? -47.665 19.319 30.484 1.00 73.50 340 LYS A CA 1
ATOM 2642 C C . LYS A 1 340 ? -46.347 19.284 31.265 1.00 73.50 340 LYS A C 1
ATOM 2644 O O . LYS A 1 340 ? -45.976 18.264 31.831 1.00 73.50 340 LYS A O 1
ATOM 2649 N N . GLU A 1 341 ? -45.668 20.428 31.322 1.00 84.94 341 GLU A N 1
ATOM 2650 C CA . GLU A 1 341 ? -44.394 20.609 32.034 1.00 84.94 341 GLU A CA 1
ATOM 2651 C C . GLU A 1 341 ? -43.178 19.833 31.468 1.00 84.94 341 GLU A C 1
ATOM 2653 O O . GLU A 1 341 ? -42.197 19.654 32.187 1.00 84.94 341 GLU A O 1
ATOM 2658 N N . ALA A 1 342 ? -43.161 19.437 30.187 1.00 82.81 342 ALA A N 1
ATOM 2659 C CA . ALA A 1 342 ? -42.042 18.712 29.551 1.00 82.81 342 ALA A CA 1
ATOM 2660 C C . ALA A 1 342 ? -40.633 19.284 29.856 1.00 82.81 342 ALA A C 1
ATOM 2662 O O . ALA A 1 342 ? -39.689 18.546 30.139 1.00 82.81 342 ALA A O 1
ATOM 2663 N N . VAL A 1 343 ? -40.482 20.614 29.879 1.00 85.06 343 VAL A N 1
ATOM 2664 C CA . VAL A 1 343 ? -39.207 21.287 30.207 1.00 85.06 343 VAL A CA 1
ATOM 2665 C C . VAL A 1 343 ? -38.775 21.041 31.657 1.00 85.06 343 VAL A C 1
ATOM 2667 O O . VAL A 1 343 ? -37.586 20.874 31.934 1.00 85.06 343 VAL A O 1
ATOM 2670 N N . LYS A 1 344 ? -39.728 21.002 32.590 1.00 85.81 344 LYS A N 1
ATOM 2671 C CA . LYS A 1 344 ? -39.476 20.707 34.005 1.00 85.81 344 LYS A CA 1
ATOM 2672 C C . LYS A 1 344 ? -39.077 19.244 34.179 1.00 85.81 344 LYS A C 1
ATOM 2674 O O . LYS A 1 344 ? -38.136 18.964 34.915 1.00 85.81 344 LYS A O 1
ATOM 2679 N N . GLN A 1 345 ? -39.729 18.337 33.448 1.00 81.69 345 GLN A N 1
ATOM 2680 C CA . GLN A 1 345 ? -39.368 16.918 33.418 1.00 81.69 345 GLN A CA 1
ATOM 2681 C C . GLN A 1 345 ? -37.932 16.711 32.903 1.00 81.69 345 GLN A C 1
ATOM 2683 O O . GLN A 1 345 ? -37.155 15.976 33.511 1.00 81.69 345 GLN A O 1
ATOM 2688 N N . LEU A 1 346 ? -37.542 17.416 31.833 1.00 85.31 346 LEU A N 1
ATOM 2689 C CA . LEU A 1 346 ? -36.170 17.395 31.318 1.00 85.31 346 LEU A CA 1
ATOM 2690 C C . LEU A 1 346 ? -35.159 17.878 32.368 1.00 85.31 346 LEU A C 1
ATOM 2692 O O . LEU A 1 346 ? -34.139 17.228 32.585 1.00 85.31 346 LEU A O 1
ATOM 2696 N N . HIS A 1 347 ? -35.444 18.996 33.044 1.00 85.38 347 HIS A N 1
ATOM 2697 C CA . HIS A 1 347 ? -34.568 19.529 34.094 1.00 85.38 347 HIS A CA 1
ATOM 2698 C C . HIS A 1 347 ? -34.404 18.561 35.271 1.00 85.38 347 HIS A C 1
ATOM 2700 O O . HIS A 1 347 ? -33.299 18.420 35.800 1.00 85.38 347 HIS A O 1
ATOM 2706 N N . GLN A 1 348 ? -35.478 17.874 35.669 1.00 83.88 348 GLN A N 1
ATOM 2707 C CA . GLN A 1 348 ? -35.425 16.850 36.713 1.00 83.88 348 GLN A CA 1
ATOM 2708 C C . GLN A 1 348 ? -34.475 15.715 36.317 1.00 83.88 348 GLN A C 1
ATOM 2710 O O . GLN A 1 348 ? -33.543 15.416 37.062 1.00 83.88 348 GLN A O 1
ATOM 2715 N N . TRP A 1 349 ? -34.640 15.145 35.120 1.00 84.12 349 TRP A N 1
ATOM 2716 C CA . TRP A 1 349 ? -33.779 14.060 34.643 1.00 84.12 349 TRP A CA 1
ATOM 2717 C C . TRP A 1 349 ? -32.331 14.488 34.411 1.00 84.12 349 TRP A C 1
ATOM 2719 O O . TRP A 1 349 ? -31.421 13.739 34.752 1.00 84.12 349 TRP A O 1
ATOM 2729 N N . LEU A 1 350 ? -32.090 15.703 33.915 1.00 85.00 350 LEU A N 1
ATOM 2730 C CA . LEU A 1 350 ? -30.735 16.252 33.805 1.00 85.00 350 LEU A CA 1
ATOM 2731 C C . LEU A 1 350 ? -30.048 16.362 35.168 1.00 85.00 350 LEU A C 1
ATOM 2733 O O . LEU A 1 350 ? -28.850 16.112 35.269 1.00 85.00 350 LEU A O 1
ATOM 2737 N N . THR A 1 351 ? -30.797 16.721 36.212 1.00 82.81 351 THR A N 1
ATOM 2738 C CA . THR A 1 351 ? -30.267 16.792 37.578 1.00 82.81 351 THR A CA 1
ATOM 2739 C C . THR A 1 351 ? -29.916 15.399 38.099 1.00 82.81 351 THR A C 1
ATOM 2741 O O . THR A 1 351 ? -28.822 15.215 38.624 1.00 82.81 351 THR A O 1
ATOM 2744 N N . VAL A 1 352 ? -30.795 14.410 37.897 1.00 80.19 352 VAL A N 1
ATOM 2745 C CA . VAL A 1 352 ? -30.544 13.007 38.280 1.00 80.19 352 VAL A CA 1
ATOM 2746 C C . VAL A 1 352 ? -29.299 12.462 37.576 1.00 80.19 352 VAL A C 1
ATOM 2748 O O . VAL A 1 352 ? -28.369 12.016 38.240 1.00 80.19 352 VAL A O 1
ATOM 2751 N N . VAL A 1 353 ? -29.234 12.586 36.246 1.00 82.00 353 VAL A N 1
ATOM 2752 C CA . VAL A 1 353 ? -28.095 12.115 35.440 1.00 82.00 353 VAL A CA 1
ATOM 2753 C C . VAL A 1 353 ? -26.798 12.813 35.844 1.00 82.00 353 VAL A C 1
ATOM 2755 O O . VAL A 1 353 ? -25.760 12.167 35.938 1.00 82.00 353 VAL A O 1
ATOM 2758 N N . ARG A 1 354 ? -26.832 14.125 36.108 1.00 82.06 354 ARG A N 1
ATOM 2759 C CA . ARG A 1 354 ? -25.643 14.873 36.536 1.00 82.06 354 ARG A CA 1
ATOM 2760 C C . ARG A 1 354 ? -25.136 14.408 37.898 1.00 82.06 354 ARG A C 1
ATOM 2762 O O . ARG A 1 354 ? -23.927 14.291 38.061 1.00 82.06 354 ARG A O 1
ATOM 2769 N N . ASN A 1 355 ? -26.035 14.157 38.846 1.00 78.38 355 ASN A N 1
ATOM 2770 C CA . ASN A 1 355 ? -25.660 13.677 40.173 1.00 78.38 355 ASN A CA 1
ATOM 2771 C C . ASN A 1 355 ? -25.046 12.275 40.101 1.00 78.38 355 ASN A C 1
ATOM 2773 O O . ASN A 1 355 ? -24.020 12.039 40.728 1.00 78.38 355 ASN A O 1
ATOM 2777 N N . ASP A 1 356 ? -25.630 11.369 39.313 1.00 72.44 356 ASP A N 1
ATOM 2778 C CA . ASP A 1 356 ? -25.105 10.007 39.165 1.00 72.44 356 ASP A CA 1
ATOM 2779 C C . ASP A 1 356 ? -23.815 9.954 38.326 1.00 72.44 356 ASP A C 1
ATOM 2781 O O . ASP A 1 356 ? -22.979 9.099 38.575 1.00 72.44 356 ASP A O 1
ATOM 2785 N N . ALA A 1 357 ? -23.593 10.887 37.392 1.00 69.38 357 ALA A N 1
ATOM 2786 C CA . ALA A 1 357 ? -22.335 10.989 36.640 1.00 69.38 357 ALA A CA 1
ATOM 2787 C C . ALA A 1 357 ? -21.161 11.593 37.441 1.00 69.38 357 ALA A C 1
ATOM 2789 O O . ALA A 1 357 ? -20.021 11.537 36.983 1.00 69.38 357 ALA A O 1
ATOM 2790 N N . GLN A 1 358 ? -21.435 12.247 38.576 1.00 69.69 358 GLN A N 1
ATOM 2791 C CA . GLN A 1 358 ? -20.414 12.823 39.462 1.00 69.69 358 GLN A CA 1
ATOM 2792 C C . GLN A 1 358 ? -19.913 11.846 40.531 1.00 69.69 358 GLN A C 1
ATOM 2794 O O . GLN A 1 358 ? -18.859 12.099 41.119 1.00 69.69 358 GLN A O 1
ATOM 2799 N N . LYS A 1 359 ? -20.679 10.788 40.803 1.00 63.00 359 LYS A N 1
ATOM 2800 C CA . LYS A 1 359 ? -20.260 9.663 41.640 1.00 63.00 359 LYS A CA 1
ATOM 2801 C C . LYS A 1 359 ? -19.325 8.755 40.848 1.00 63.00 359 LYS A C 1
ATOM 2803 O O . LYS A 1 359 ? -18.401 8.205 41.487 1.00 63.00 359 LYS A O 1
#

Nearest PDB structures (foldseek):
  5et1-assembly2_B  TM=9.389E-01  e=9.557E-14  Mus musculus
  5et0-assembly1_A  TM=9.312E-01  e=1.529E-13  Mus musculus
  5y4f-assembly1_A  TM=8.352E-01  e=8.495E-12  Homo sapiens
  6wj5-assembly1_D  TM=7.488E-01  e=1.255E-07  Homo sapiens
  6x2j-assembly1_C  TM=7.637E-01  e=1.893E-06  Homo sapiens

Solvent-accessible surface area (backbone atoms only — not comparable to full-atom values): 20106 Å² total; per-residue (Å²): 114,74,69,57,55,57,53,44,57,62,52,55,71,74,54,55,83,39,56,65,60,54,49,45,41,44,74,75,62,67,50,74,71,89,52,56,51,101,59,38,44,34,59,60,33,50,22,28,56,70,49,26,49,67,46,46,49,48,42,40,75,74,64,65,48,76,72,86,52,53,24,73,59,40,41,39,34,58,53,38,11,57,89,22,63,69,44,44,55,49,48,60,75,77,40,98,64,69,72,66,58,47,24,74,57,38,44,27,39,58,33,54,25,27,56,75,48,41,48,70,51,46,49,49,43,38,75,74,63,67,49,81,67,87,51,52,22,75,58,36,43,32,28,65,52,38,8,38,85,24,56,72,41,43,50,44,40,42,74,77,63,65,49,75,63,69,51,50,26,74,58,38,41,27,36,58,33,53,13,28,62,66,53,30,46,71,38,38,48,51,47,59,71,65,70,71,49,70,74,70,54,44,27,76,86,67,50,27,23,63,57,44,21,66,74,62,52,85,74,19,59,63,42,51,48,46,53,46,61,59,50,70,46,62,77,79,48,60,85,86,42,59,44,39,33,40,38,40,40,51,67,83,29,48,59,54,42,50,54,51,52,53,50,55,50,52,77,47,97,63,74,101,79,72,90,81,77,75,87,68,85,55,73,81,58,84,57,72,49,77,43,85,40,62,38,98,87,76,42,33,30,32,42,31,40,44,39,30,54,75,89,48,48,73,60,46,54,60,49,49,54,63,65,41,64,94,42,72,70,45,80,45,81,39,67,39,81,87,46,89,62,34,70,58,55,50,52,51,51,52,50,52,52,53,56,64,72,72,107

Radius of gyration: 31.57 Å; Cα contacts (8 Å, |Δi|>4): 520; chains: 1; bounding box: 87×35×82 Å

Secondary structure (DSSP, 8-state):
-HHHHHHHHHHHTT-TT-HHHHHHHHHTS---TT-B-TT--BHHHHHHHHT-HHHHHIIIIIH---TT-B-TT--BHHHHTTT-HHHHHHHHHH--S-TT---TTS--HHHHHHHHT-HHHHHIIIIIH---S--B-TTS-BHHHHHTT-HHHHHHHHHTT---SS---TTS--HHHHHHHHT-HHHHHHHHHTS-S-TT---TTS--HHHHHHHTGGGGHHHHHHHHHHHHS---S-TTSPEEEEEE--TTSSHHHHHHHHHHHHHSS--S-------SPPPPPSSEEEEEEEETTTEEEEEEEE--SGGGHHHHHHHHHHHHTTS-EEEEE---TTSTTHHHHHHHHHHHHHHHHH-

pLDDT: mean 79.01, std 16.66, range [32.28, 98.12]

InterPro domains:
  IPR002110 Ankyrin repeat [PF00023] (105-137)
  IPR002110 Ankyrin repeat [PF12796] (19-101)
  IPR002110 Ankyrin repeat [PF12796] (150-218)
  IPR002110 Ankyrin repeat [PS50088] (39-61)
  IPR002110 Ankyrin repeat [PS50088] (171-195)
  IPR002110 Ankyrin repeat [SM00248] (39-69)
  IPR002110 Ankyrin repeat [SM00248] (73-99)
  IPR002110 Ankyrin repeat [SM00248] (105-135)
  IPR002110 Ankyrin repeat [SM00248] (139-167)
  IPR002110 Ankyrin repeat [SM00248] (171-201)
  IPR002110 Ankyrin repeat [SM00248] (205-235)
  IPR027417 P-loop containing nucleoside triphosphate hydrolase [G3DSA:3.40.50.300] (234-359)
  IPR027417 P-loop containing nucleoside triphosphate hydrolase [SSF52540] (236-355)
  IPR036770 Ankyrin repeat-containing domain superfamily [G3DSA:1.25.40.20] (14-88)
  IPR036770 Ankyrin repeat-containing domain superfamily [G3DSA:1.25.40.20] (89-224)
  IPR036770 Ankyrin repeat-containing domain superfamily [SSF48403] (18-220)

Mean predicted aligned error: 15.67 Å

Sequence (359 aa):
MNNIVIIMVRLFFILLLDTNVVKYLINECNCNIMTCDKYGNTILHYAASKGSLDVMKYLINTHHYNVMVTNNNGRTIFHSAVKHIDVIKYLIHQSNCDVMTPDRYGNTILHDAASIGLLDVMKYLINTHHCKVMVANNYGQTVLHRAVKHIDVVKYLIKECNCDITVTDKDGRTPLYIAASLGTPEVVEYFLSTGNCDPLAKDNEGRTPLQLAKERGYDSYTVIAIFKKFGNIKISHPIDSYVNVLLVGNPGAGKSTLSHVINDTATGPFVLGSFRNVGGVVPCTAGIIPYKIQHRTLGNVILHDFAGHSEYYSSHSAVIENLLQGSGGMFLILVNILEKEAVKQLHQWLTVVRNDAQK

Foldseek 3Di:
DVVVLVVVVVVVLVPLQDLVVVVCCVPVVVRDQCDADPFQDGSLLSCLLVLVQVNVCCCCVVVVDDQCGATNQRDGSLLSNLVHLVNVVVCVVSDPDDQQRATNQQDGSLLSCLLVQVVVSVCCCCVVVVDDQQGATNQRDGSLLSNLQHLVSNCCCCPVVVDQQCGATPQQAGSLLSNLLVLPLNSNLVSLVVLRYDQCRATNVNDGSLNSLVVPPDSSPSVNVSVVVSVVVPPLDDLPRAAEEEEAFAWPLQLVLVVVVQLVVQVDPDDPPDPDDSPDRDHFDDAWDWDWGAHPRRHTHTYIRGGRDPVCLVVVLVVLCVVPVSHHYHYDYGFDPPDPPSVVRVVVVVVSVVVSVVD

Organism: Amphimedon queenslandica (NCBI:txid400682)